Protein AF-A0A4R6R0W8-F1 (afdb_monomer_lite)

Sequence (262 aa):
MYPIRLICECKCYSENYKVRLPHIRNFVGVMKDISENYIVYKSGERNVAKRHNDVGCFFSASSFTIDAQEYAWAHNIFIISFNNNSKLKYIIKDIKTFVNNTQLKNKTKKEIIRQFKESNFSFSEDKNISVAIGIIDGVYPVTLIGNQKWLYDIDNMTDNLSEIILAEKTQRKSNKFDTLFTLNVRGEKINFTLPNIIANKIKNRVDQTNSGEQIFTIDIPYIRNINDNSIRRFVKIIVKLPNYEKEEYKKHIQIVQEENLR

InterPro domains:
  IPR011335 Restriction endonuclease type II-like [SSF52980] (5-85)
  IPR011856 tRNA endonuclease-like domain superfamily [G3DSA:3.40.1350.10] (1-108)

Radius of gyration: 21.79 Å; chains: 1; bounding box: 75×47×52 Å

Foldseek 3Di:
DAAADEDEDEDEDPQPDAAEQVVLVVQLVVQVCVQPVLCDDPPPDPDDRRDHNYAAEYEYCYFHDPNNVVVCVVSRYAYFYNSPPPVCVQVSVLVVVLVVVVVCPPDDPVVSVVCVVVDPRDRDDDPFWDWFWWQKQVHHIKIKIWGNPLVVVQLPDDDDDFLEFEKEFPDWDDDPFKIKTWIQTVNITIIIMDTPVVVVVLQVVQVVDPQQFFRIKIWTWDWHQDPNDTDIGIRIYTYGYDPVVSVVVNVVVVVVVVVVVD

pLDDT: mean 80.07, std 13.76, range [45.97, 98.12]

Structure (mmCIF, N/CA/C/O backbone):
data_AF-A0A4R6R0W8-F1
#
_entry.id   AF-A0A4R6R0W8-F1
#
loop_
_atom_site.group_PDB
_atom_site.id
_atom_site.type_symbol
_atom_site.label_atom_id
_atom_site.label_alt_id
_atom_site.label_comp_id
_atom_site.label_asym_id
_atom_site.label_entity_id
_atom_site.label_seq_id
_atom_site.pdbx_PDB_ins_code
_atom_site.Cartn_x
_atom_site.Cartn_y
_atom_site.Cartn_z
_atom_site.occupancy
_atom_site.B_iso_or_equiv
_atom_site.auth_seq_id
_atom_site.auth_comp_id
_atom_site.auth_asym_id
_atom_site.auth_atom_id
_atom_site.pdbx_PDB_model_num
ATOM 1 N N . MET A 1 1 ? 13.850 -22.615 8.279 1.00 62.06 1 MET A N 1
ATOM 2 C CA . MET A 1 1 ? 13.054 -21.596 7.558 1.00 62.06 1 MET A CA 1
ATOM 3 C C . MET A 1 1 ? 14.019 -20.662 6.835 1.00 62.06 1 MET A C 1
ATOM 5 O O . MET A 1 1 ? 14.981 -20.241 7.467 1.00 62.06 1 MET A O 1
ATOM 9 N N . TYR A 1 2 ? 13.835 -20.403 5.535 1.00 75.62 2 TYR A N 1
ATOM 10 C CA . TYR A 1 2 ? 14.709 -19.484 4.788 1.00 75.62 2 TYR A CA 1
ATOM 11 C C . TYR A 1 2 ? 14.383 -18.019 5.116 1.00 75.62 2 TYR A C 1
ATOM 13 O O . TYR A 1 2 ? 13.219 -17.712 5.389 1.00 75.62 2 TYR A O 1
ATOM 21 N N . PRO A 1 3 ? 15.376 -17.109 5.102 1.00 79.25 3 PRO A N 1
ATOM 22 C CA . PRO A 1 3 ? 15.122 -15.680 5.248 1.00 79.25 3 PRO A CA 1
ATOM 23 C C . PRO A 1 3 ? 14.176 -15.181 4.150 1.00 79.25 3 PRO A C 1
ATOM 25 O O . PRO A 1 3 ? 14.317 -15.542 2.983 1.00 79.25 3 PRO A O 1
ATOM 28 N N . ILE A 1 4 ? 13.217 -14.335 4.522 1.00 83.00 4 ILE A N 1
ATOM 29 C CA . ILE A 1 4 ? 12.329 -13.673 3.563 1.00 83.00 4 ILE A CA 1
ATOM 30 C C . ILE A 1 4 ? 13.105 -12.542 2.888 1.00 83.00 4 ILE A C 1
ATOM 32 O O . ILE A 1 4 ? 13.754 -11.745 3.569 1.00 83.00 4 ILE A O 1
ATOM 36 N N . ARG A 1 5 ? 13.020 -12.456 1.560 1.00 85.31 5 ARG A N 1
ATOM 37 C CA . ARG A 1 5 ? 13.579 -11.352 0.778 1.00 85.31 5 ARG A CA 1
ATOM 38 C C . ARG A 1 5 ? 12.452 -10.664 0.022 1.00 85.31 5 ARG A C 1
ATOM 40 O O . ARG A 1 5 ? 11.803 -11.262 -0.828 1.00 85.31 5 ARG A O 1
ATOM 47 N N . LEU A 1 6 ? 12.221 -9.399 0.354 1.00 88.88 6 LEU A N 1
ATOM 48 C CA . LEU A 1 6 ? 11.249 -8.566 -0.339 1.00 88.88 6 LEU A CA 1
ATOM 49 C C . LEU A 1 6 ? 11.898 -7.961 -1.587 1.00 88.88 6 LEU A C 1
ATOM 51 O O . LEU A 1 6 ? 12.935 -7.303 -1.495 1.00 88.88 6 LEU A O 1
ATOM 55 N N . ILE A 1 7 ? 11.276 -8.173 -2.740 1.00 92.75 7 ILE A N 1
ATOM 56 C CA . ILE A 1 7 ? 11.675 -7.596 -4.021 1.00 92.75 7 ILE A CA 1
ATOM 57 C C . ILE A 1 7 ? 10.585 -6.613 -4.425 1.00 92.75 7 ILE A C 1
ATOM 59 O O . ILE A 1 7 ? 9.405 -6.963 -4.464 1.00 92.75 7 ILE A O 1
ATOM 63 N N . CYS A 1 8 ? 10.986 -5.375 -4.703 1.00 93.69 8 CYS A N 1
ATOM 64 C CA . CYS A 1 8 ? 10.056 -4.284 -4.954 1.00 93.69 8 CYS A CA 1
ATOM 65 C C . CYS A 1 8 ? 10.262 -3.670 -6.334 1.00 93.69 8 CYS A C 1
ATOM 67 O O . CYS A 1 8 ? 11.392 -3.364 -6.718 1.00 93.69 8 CYS A O 1
ATOM 69 N N . GLU A 1 9 ? 9.163 -3.373 -7.021 1.00 95.56 9 GLU A N 1
ATOM 70 C CA . GLU A 1 9 ? 9.151 -2.469 -8.168 1.00 95.56 9 GLU A CA 1
ATOM 71 C C . GLU A 1 9 ? 8.252 -1.265 -7.875 1.00 95.56 9 GLU A C 1
ATOM 73 O O . GLU A 1 9 ? 7.144 -1.410 -7.369 1.00 95.56 9 GLU A O 1
ATOM 78 N N . CYS A 1 10 ? 8.729 -0.057 -8.183 1.00 93.38 10 CYS A N 1
ATOM 79 C CA . CYS A 1 10 ? 8.007 1.185 -7.914 1.00 93.38 10 CYS A CA 1
ATOM 80 C C . CYS A 1 10 ? 7.812 1.974 -9.209 1.00 93.38 10 CYS A C 1
ATOM 82 O O . CYS A 1 10 ? 8.777 2.229 -9.934 1.00 93.38 10 CYS A O 1
ATOM 84 N N . LYS A 1 11 ? 6.579 2.412 -9.488 1.00 93.50 11 LYS A N 1
ATOM 85 C CA . LYS A 1 11 ? 6.256 3.232 -10.666 1.00 93.50 11 LYS A CA 1
ATOM 86 C C . LYS A 1 11 ? 5.561 4.537 -10.295 1.00 93.50 11 LYS A C 1
ATOM 88 O O . LYS A 1 11 ? 4.518 4.539 -9.646 1.00 93.50 11 LYS A O 1
ATOM 93 N N . CYS A 1 12 ? 6.096 5.646 -10.796 1.00 91.38 12 CYS A N 1
ATOM 94 C CA . CYS A 1 12 ? 5.475 6.966 -10.707 1.00 91.38 12 CYS A CA 1
ATOM 95 C C . CYS A 1 12 ? 4.971 7.391 -12.092 1.00 91.38 12 CYS A C 1
ATOM 97 O O . CYS A 1 12 ? 5.644 8.120 -12.816 1.00 91.38 12 CYS A O 1
ATOM 99 N N . TYR A 1 13 ? 3.817 6.859 -12.497 1.00 90.75 13 TYR A N 1
ATOM 100 C CA . TYR A 1 13 ? 3.161 7.257 -13.742 1.00 90.75 13 TYR A CA 1
ATOM 101 C C . TYR A 1 13 ? 2.312 8.523 -13.552 1.00 90.75 13 TYR A C 1
ATOM 103 O O . TYR A 1 13 ? 2.091 8.990 -12.431 1.00 90.75 13 TYR A O 1
ATOM 111 N N . SER A 1 14 ? 1.816 9.086 -14.656 1.00 86.81 14 SER A N 1
ATOM 112 C CA . SER A 1 14 ? 0.814 10.152 -14.598 1.00 86.81 14 SER A CA 1
ATOM 113 C C . SER A 1 14 ? -0.472 9.653 -13.928 1.00 86.81 14 SER A C 1
ATOM 115 O O . SER A 1 14 ? -0.779 8.462 -13.940 1.00 86.81 14 SER A O 1
ATOM 117 N N . GLU A 1 15 ? -1.256 10.564 -13.351 1.00 81.75 15 GLU A N 1
ATOM 118 C CA . GLU A 1 15 ? -2.466 10.199 -12.592 1.00 81.75 15 GLU A CA 1
ATOM 119 C C . GLU A 1 15 ? -3.490 9.433 -13.437 1.00 81.75 15 GLU A C 1
ATOM 121 O O . GLU A 1 15 ? -4.150 8.516 -12.943 1.00 81.75 15 GLU A O 1
ATOM 126 N N . ASN A 1 16 ? -3.563 9.745 -14.730 1.00 86.81 16 ASN A N 1
ATOM 127 C CA . ASN A 1 16 ? -4.471 9.099 -15.673 1.00 86.81 16 ASN A CA 1
ATOM 128 C C . ASN A 1 16 ? -3.948 7.750 -16.184 1.00 86.81 16 ASN A C 1
ATOM 130 O O . ASN A 1 16 ? -4.720 6.963 -16.729 1.00 86.81 16 ASN A O 1
ATOM 134 N N . TYR A 1 17 ? -2.662 7.449 -15.994 1.00 92.75 17 TYR A N 1
ATOM 135 C CA . TYR A 1 17 ? -2.071 6.199 -16.447 1.00 92.75 17 TYR A CA 1
ATOM 136 C C . TYR A 1 17 ? -2.022 5.186 -15.308 1.00 92.75 17 TYR A C 1
ATOM 138 O O . TYR A 1 17 ? -1.285 5.342 -14.334 1.00 92.75 17 TYR A O 1
ATOM 146 N N . LYS A 1 18 ? -2.820 4.128 -15.433 1.00 94.56 18 LYS A N 1
ATOM 147 C CA . LYS A 1 18 ? -2.862 3.035 -14.459 1.00 94.56 18 LYS A CA 1
ATOM 148 C C . LYS A 1 18 ? -1.861 1.949 -14.833 1.00 94.56 18 LYS A C 1
ATOM 150 O O . LYS A 1 18 ? -1.624 1.701 -16.014 1.00 94.56 18 LYS A O 1
ATOM 155 N N . VAL A 1 19 ? -1.294 1.279 -13.833 1.00 96.56 19 VAL A N 1
ATOM 156 C CA . VAL A 1 19 ? -0.428 0.119 -14.064 1.00 96.56 19 VAL A CA 1
ATOM 157 C C . VAL A 1 19 ? -1.265 -0.994 -14.687 1.00 96.56 19 VAL A C 1
ATOM 159 O O . VAL A 1 19 ? -2.226 -1.473 -14.088 1.00 96.56 19 VAL A O 1
ATOM 162 N N . ARG A 1 20 ? -0.902 -1.364 -15.916 1.00 97.25 20 ARG A N 1
ATOM 163 C CA . ARG A 1 20 ? -1.580 -2.390 -16.721 1.00 97.25 20 ARG A CA 1
ATOM 164 C C . ARG A 1 20 ? -0.968 -3.774 -16.524 1.00 97.25 20 ARG A C 1
ATOM 166 O O . ARG A 1 20 ? 0.199 -3.876 -16.145 1.00 97.25 20 ARG A O 1
ATOM 173 N N . LEU A 1 21 ? -1.709 -4.808 -16.915 1.00 97.81 21 LEU A N 1
ATOM 174 C CA . LEU A 1 21 ? -1.301 -6.213 -16.859 1.00 97.81 21 LEU A CA 1
ATOM 175 C C . LEU A 1 21 ? 0.118 -6.516 -17.389 1.00 97.81 21 LEU A C 1
ATOM 177 O O . LEU A 1 21 ? 0.833 -7.249 -16.706 1.00 97.81 21 LEU A O 1
ATOM 181 N N . PRO A 1 22 ? 0.595 -5.951 -18.522 1.00 98.12 22 PRO A N 1
ATOM 182 C CA . PRO A 1 22 ? 1.952 -6.223 -19.005 1.00 98.12 22 PRO A CA 1
ATOM 183 C C . PRO A 1 22 ? 3.059 -5.871 -18.003 1.00 98.12 22 PRO A C 1
ATOM 185 O O . PRO A 1 22 ? 4.064 -6.571 -17.940 1.00 98.12 22 PRO A O 1
ATOM 188 N N . HIS A 1 23 ? 2.869 -4.833 -17.183 1.00 97.69 23 HIS A N 1
ATOM 189 C CA . HIS A 1 23 ? 3.857 -4.439 -16.175 1.00 97.69 23 HIS A CA 1
ATOM 190 C C . HIS A 1 23 ? 3.964 -5.486 -15.065 1.00 97.69 23 HIS A C 1
ATOM 192 O O . HIS A 1 23 ? 5.065 -5.880 -14.696 1.00 97.69 23 HIS A O 1
ATOM 198 N N . ILE A 1 24 ? 2.820 -5.977 -14.574 1.00 97.88 24 ILE A N 1
ATOM 199 C CA . ILE A 1 24 ? 2.789 -7.016 -13.539 1.00 97.88 24 ILE A CA 1
ATOM 200 C C . ILE A 1 24 ? 3.311 -8.342 -14.096 1.00 97.88 24 ILE A C 1
ATOM 202 O O . ILE A 1 24 ? 4.074 -9.022 -13.421 1.00 97.88 24 ILE A O 1
ATOM 206 N N . ARG A 1 25 ? 2.969 -8.693 -15.344 1.00 97.75 25 ARG A N 1
ATOM 207 C CA . ARG A 1 25 ? 3.518 -9.879 -16.024 1.00 97.75 25 ARG A CA 1
ATOM 208 C C . ARG A 1 25 ? 5.038 -9.842 -16.106 1.00 97.75 25 ARG A C 1
ATOM 210 O O . ARG A 1 25 ? 5.673 -10.837 -15.774 1.00 97.75 25 ARG A O 1
ATOM 217 N N . ASN A 1 26 ? 5.600 -8.703 -16.505 1.00 97.81 26 ASN A N 1
ATOM 218 C CA . ASN A 1 26 ? 7.046 -8.527 -16.559 1.00 97.81 26 ASN A CA 1
ATOM 219 C C . ASN A 1 26 ? 7.682 -8.704 -15.172 1.00 97.81 26 ASN A C 1
ATOM 221 O O . ASN A 1 26 ? 8.633 -9.463 -15.021 1.00 97.81 26 ASN A O 1
ATOM 225 N N . PHE A 1 27 ? 7.103 -8.080 -14.142 1.00 97.69 27 PHE A N 1
ATOM 226 C CA . PHE A 1 27 ? 7.593 -8.223 -12.772 1.00 97.69 27 PHE A CA 1
ATOM 227 C C . PHE A 1 27 ? 7.524 -9.671 -12.265 1.00 97.69 27 PHE A C 1
ATOM 229 O O . PHE A 1 27 ? 8.471 -10.151 -11.653 1.00 97.69 27 PHE A O 1
ATOM 236 N N . VAL A 1 28 ? 6.451 -10.408 -12.573 1.00 96.62 28 VAL A N 1
ATOM 237 C CA . VAL A 1 28 ? 6.358 -11.847 -12.269 1.00 96.62 28 VAL A CA 1
ATOM 238 C C . VAL A 1 28 ? 7.451 -12.644 -12.984 1.00 96.62 28 VAL A C 1
ATOM 240 O O . VAL A 1 28 ? 8.009 -13.554 -12.379 1.00 96.62 28 VAL A O 1
ATOM 243 N N . GLY A 1 29 ? 7.781 -12.303 -14.234 1.00 95.12 29 GLY A N 1
ATOM 244 C CA . GLY A 1 29 ? 8.920 -12.887 -14.950 1.00 95.12 29 GLY A CA 1
ATOM 245 C C . GLY A 1 29 ? 10.230 -12.678 -14.191 1.00 95.12 29 GLY A C 1
ATOM 246 O O . GLY A 1 29 ? 10.893 -13.647 -13.847 1.00 95.12 29 GLY A O 1
ATOM 247 N N . VAL A 1 30 ? 10.519 -11.435 -13.794 1.00 93.94 30 VAL A N 1
ATOM 248 C CA . VAL A 1 30 ? 11.702 -11.100 -12.979 1.00 93.94 30 VAL A CA 1
ATOM 249 C C . VAL A 1 30 ? 11.731 -11.884 -11.663 1.00 93.94 30 VAL A C 1
ATOM 251 O O . VAL A 1 30 ? 12.781 -12.383 -11.267 1.00 93.94 30 VAL A O 1
ATOM 254 N N . MET A 1 31 ? 10.592 -12.020 -10.979 1.00 93.38 31 MET A N 1
ATOM 255 C CA . MET A 1 31 ? 10.499 -12.800 -9.739 1.00 93.38 31 MET A CA 1
ATOM 256 C C . MET A 1 31 ? 10.831 -14.280 -9.961 1.00 93.38 31 MET A C 1
ATOM 258 O O . MET A 1 31 ? 11.543 -14.870 -9.147 1.00 93.38 31 MET A O 1
ATOM 262 N N . LYS A 1 32 ? 10.347 -14.870 -11.062 1.00 90.38 32 LYS A N 1
ATOM 263 C CA . LYS A 1 32 ? 10.659 -16.255 -11.438 1.00 90.38 32 LYS A CA 1
ATOM 264 C C . LYS A 1 32 ? 12.133 -16.418 -11.778 1.00 90.38 32 LYS A C 1
ATOM 266 O O . LYS A 1 32 ? 12.790 -17.253 -11.162 1.00 90.38 32 LYS A O 1
ATOM 271 N N . ASP A 1 33 ? 12.665 -15.553 -12.636 1.00 89.06 33 ASP A N 1
ATOM 272 C CA . ASP A 1 33 ? 14.076 -15.558 -13.020 1.00 89.06 33 ASP A CA 1
ATOM 273 C C . ASP A 1 33 ? 14.979 -15.459 -11.790 1.00 89.06 33 ASP A C 1
ATOM 275 O O . ASP A 1 33 ? 15.974 -16.169 -11.683 1.00 89.06 33 ASP A O 1
ATOM 279 N N . ILE A 1 34 ? 14.637 -14.598 -10.828 1.00 86.88 34 ILE A N 1
ATOM 280 C CA . ILE A 1 34 ? 15.365 -14.498 -9.563 1.00 86.88 34 ILE A CA 1
ATOM 281 C C . ILE A 1 34 ? 15.284 -15.823 -8.799 1.00 86.88 34 ILE A C 1
ATOM 283 O O . ILE A 1 34 ? 16.321 -16.362 -8.414 1.00 86.88 34 ILE A O 1
ATOM 287 N N . SER A 1 35 ? 14.087 -16.377 -8.611 1.00 81.69 35 SER A N 1
ATOM 288 C CA . SER A 1 35 ? 13.917 -17.627 -7.863 1.00 81.69 35 SER A CA 1
ATOM 289 C C . SER A 1 35 ? 14.661 -18.820 -8.487 1.00 81.69 35 SER A C 1
ATOM 291 O O . SER A 1 35 ? 15.147 -19.686 -7.760 1.00 81.69 35 SER A O 1
ATOM 293 N N . GLU A 1 36 ? 14.812 -18.832 -9.815 1.00 78.38 36 GLU A N 1
ATOM 294 C CA . GLU A 1 36 ? 15.475 -19.893 -10.579 1.00 78.38 36 GLU A CA 1
ATOM 295 C C . GLU A 1 36 ? 17.004 -19.695 -10.649 1.00 78.38 36 GLU A C 1
ATOM 297 O O . GLU A 1 36 ? 17.769 -20.636 -10.428 1.00 78.38 36 GLU A O 1
ATOM 302 N N . ASN A 1 37 ? 17.485 -18.465 -10.877 1.00 67.75 37 ASN A N 1
ATOM 303 C CA . ASN A 1 37 ? 18.911 -18.186 -11.111 1.00 67.75 37 ASN A CA 1
ATOM 304 C C . ASN A 1 37 ? 19.791 -18.252 -9.850 1.00 67.75 37 ASN A C 1
ATOM 306 O O . ASN A 1 37 ? 21.006 -18.428 -9.960 1.00 67.75 37 ASN A O 1
ATOM 310 N N . TYR A 1 38 ? 19.227 -18.165 -8.640 1.00 59.06 38 TYR A N 1
ATOM 311 C CA . TYR A 1 38 ? 19.999 -18.373 -7.402 1.00 59.06 38 TYR A CA 1
ATOM 312 C C . TYR A 1 38 ? 20.309 -19.858 -7.110 1.00 59.06 38 TYR A C 1
ATOM 314 O O . TYR A 1 38 ? 20.921 -20.153 -6.085 1.00 59.06 38 TYR A O 1
ATOM 322 N N . ILE A 1 39 ? 19.929 -20.794 -7.992 1.00 55.84 39 ILE A N 1
ATOM 323 C CA . ILE A 1 39 ? 20.203 -22.239 -7.854 1.00 55.84 39 ILE A CA 1
ATOM 324 C C . ILE A 1 39 ? 21.490 -22.659 -8.596 1.00 55.84 39 ILE A C 1
ATOM 326 O O . ILE A 1 39 ? 21.963 -23.784 -8.434 1.00 55.84 39 ILE A O 1
ATOM 330 N N . VAL A 1 40 ? 22.122 -21.765 -9.364 1.00 51.28 40 VAL A N 1
ATOM 331 C CA . VAL A 1 40 ? 23.336 -22.107 -10.117 1.00 51.28 40 VAL A CA 1
ATOM 332 C C . VAL A 1 40 ? 24.534 -22.222 -9.169 1.00 51.28 40 VAL A C 1
ATOM 334 O O . VAL A 1 40 ? 25.127 -21.229 -8.747 1.00 51.28 40 VAL A O 1
ATOM 337 N N . TYR A 1 41 ? 24.891 -23.461 -8.827 1.00 52.50 41 TYR A N 1
ATOM 338 C CA . TYR A 1 41 ? 26.127 -23.790 -8.125 1.00 52.50 41 TYR A CA 1
ATOM 339 C C . TYR A 1 41 ? 27.320 -23.248 -8.918 1.00 52.50 41 TYR A C 1
ATOM 341 O O . TYR A 1 41 ? 27.606 -23.716 -10.020 1.00 52.50 41 TYR A O 1
ATOM 349 N N . LYS A 1 42 ? 28.055 -22.285 -8.356 1.00 53.91 42 LYS A N 1
ATOM 350 C CA . LYS A 1 42 ? 29.398 -21.987 -8.857 1.00 53.91 42 LYS A CA 1
ATOM 351 C C . LYS A 1 42 ? 30.290 -23.173 -8.495 1.00 53.91 42 LYS A C 1
ATOM 353 O O . LYS A 1 42 ? 30.498 -23.452 -7.314 1.00 53.91 42 LYS A O 1
ATOM 358 N N . SER A 1 43 ? 30.775 -23.898 -9.502 1.00 50.88 43 SER A N 1
ATOM 359 C CA . SER A 1 43 ? 31.690 -25.025 -9.311 1.00 50.88 43 SER A CA 1
ATOM 360 C C . SER A 1 43 ? 32.899 -24.582 -8.479 1.00 50.88 43 SER A C 1
ATOM 362 O O . SER A 1 43 ? 33.630 -23.687 -8.897 1.00 50.88 43 SER A O 1
ATOM 364 N N . GLY A 1 44 ? 33.100 -25.194 -7.310 1.00 58.09 44 GLY A N 1
ATOM 365 C CA . GLY A 1 44 ? 34.256 -24.944 -6.439 1.00 58.09 44 GLY A CA 1
ATOM 366 C C . GLY A 1 44 ? 33.948 -24.260 -5.104 1.00 58.09 44 GLY A C 1
ATOM 367 O O . GLY A 1 44 ? 34.774 -24.331 -4.198 1.00 58.09 44 GLY A O 1
ATOM 368 N N . GLU A 1 45 ? 32.761 -23.676 -4.914 1.00 54.81 45 GLU A N 1
ATOM 369 C CA . GLU A 1 45 ? 32.356 -23.154 -3.605 1.00 54.81 45 GLU A CA 1
ATOM 370 C C . GLU A 1 45 ? 31.500 -24.184 -2.851 1.00 54.81 45 GLU A C 1
ATOM 372 O O . GLU A 1 45 ? 30.408 -24.542 -3.286 1.00 54.81 45 GLU A O 1
ATOM 377 N N . ARG A 1 46 ? 31.940 -24.612 -1.656 1.00 50.56 46 ARG A N 1
ATOM 378 C CA . ARG A 1 46 ? 31.124 -25.385 -0.685 1.00 50.56 46 ARG A CA 1
ATOM 379 C C . ARG A 1 46 ? 29.957 -24.567 -0.094 1.00 50.56 46 ARG A C 1
ATOM 381 O O . ARG A 1 46 ? 29.407 -24.923 0.945 1.00 50.56 46 ARG A O 1
ATOM 388 N N . ASN A 1 47 ? 29.595 -23.452 -0.720 1.00 51.50 47 ASN A N 1
ATOM 389 C CA . ASN A 1 47 ? 28.571 -22.548 -0.237 1.00 51.50 47 ASN A CA 1
ATOM 390 C C . ASN A 1 47 ? 27.236 -22.951 -0.849 1.00 51.50 47 ASN A C 1
ATOM 392 O O . ASN A 1 47 ? 26.952 -22.690 -2.016 1.00 51.50 47 ASN A O 1
ATOM 396 N N . VAL A 1 48 ? 26.401 -23.588 -0.029 1.00 56.19 48 VAL A N 1
ATOM 397 C CA . VAL A 1 48 ? 24.967 -23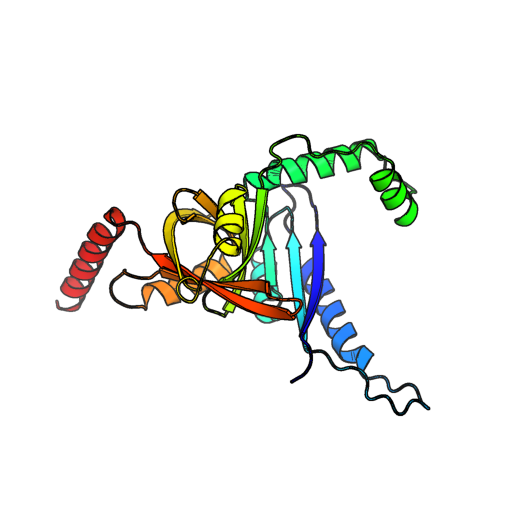.725 -0.288 1.00 56.19 48 VAL A CA 1
ATOM 398 C C . VAL A 1 48 ? 24.444 -22.339 -0.664 1.00 56.19 48 VAL A C 1
ATOM 400 O O . VAL A 1 48 ? 24.543 -21.413 0.144 1.00 56.19 48 VAL A O 1
ATOM 403 N N . ALA A 1 49 ? 23.939 -22.177 -1.891 1.00 59.47 49 ALA A N 1
ATOM 404 C CA . ALA A 1 49 ? 23.396 -20.902 -2.338 1.00 59.47 49 ALA A CA 1
ATOM 405 C C . ALA A 1 49 ? 22.416 -20.380 -1.280 1.00 59.47 49 ALA A C 1
ATOM 407 O O . ALA A 1 49 ? 21.547 -21.120 -0.809 1.00 59.47 49 ALA A O 1
ATOM 408 N N . LYS A 1 50 ? 22.606 -19.132 -0.836 1.00 66.00 50 LYS A N 1
ATOM 409 C CA . LYS A 1 50 ? 21.827 -18.542 0.256 1.00 66.00 50 LYS A CA 1
ATOM 410 C C . LYS A 1 50 ? 20.376 -18.413 -0.209 1.00 66.00 50 LYS A C 1
ATOM 412 O O . LYS A 1 50 ? 20.015 -17.465 -0.903 1.00 66.00 50 LYS A O 1
ATOM 417 N N . ARG A 1 51 ? 19.567 -19.419 0.118 1.00 72.38 51 ARG A N 1
ATOM 418 C CA . ARG A 1 51 ? 18.159 -19.509 -0.270 1.00 72.38 51 ARG A CA 1
ATOM 419 C C . ARG A 1 51 ? 17.352 -18.470 0.493 1.00 72.38 51 ARG A C 1
ATOM 421 O O . ARG A 1 51 ? 17.555 -18.280 1.692 1.00 72.38 51 ARG A O 1
ATOM 428 N N . HIS A 1 52 ? 16.443 -17.823 -0.219 1.00 81.06 52 HIS A N 1
ATOM 429 C CA . HIS A 1 52 ? 15.491 -16.876 0.336 1.00 81.06 52 HIS A CA 1
ATOM 430 C C . HIS A 1 52 ? 14.082 -17.296 -0.072 1.00 81.06 52 HIS A C 1
ATOM 432 O O . HIS A 1 52 ? 13.895 -17.907 -1.121 1.00 81.06 52 HIS A O 1
ATOM 438 N N . ASN A 1 53 ? 13.102 -16.947 0.753 1.00 83.44 53 ASN A N 1
ATOM 439 C CA . ASN A 1 53 ? 11.706 -16.946 0.337 1.00 83.44 53 ASN A CA 1
ATOM 440 C C . ASN A 1 53 ? 11.424 -15.577 -0.288 1.00 83.44 53 ASN A C 1
ATOM 442 O O . ASN A 1 53 ? 11.293 -14.583 0.433 1.00 83.44 53 ASN A O 1
ATOM 446 N N . ASP A 1 54 ? 11.412 -15.525 -1.617 1.00 88.94 54 ASP A N 1
ATOM 447 C CA . ASP A 1 54 ? 11.228 -14.287 -2.371 1.00 88.94 54 ASP A CA 1
ATOM 448 C C . ASP A 1 54 ? 9.760 -13.861 -2.383 1.00 88.94 54 ASP A C 1
ATOM 450 O O . ASP A 1 54 ? 8.867 -14.630 -2.736 1.00 88.94 54 ASP A O 1
ATOM 454 N N . VAL A 1 55 ? 9.515 -12.612 -1.997 1.00 90.56 55 VAL A N 1
ATOM 455 C CA . VAL A 1 55 ? 8.183 -12.006 -1.946 1.00 90.56 55 VAL A CA 1
ATOM 456 C C . VAL A 1 55 ? 8.181 -10.777 -2.841 1.00 90.56 55 VAL A C 1
ATOM 458 O O . VAL A 1 55 ? 9.020 -9.892 -2.679 1.00 90.56 55 VAL A O 1
ATOM 461 N N . GLY A 1 56 ? 7.246 -10.718 -3.787 1.00 94.69 56 GLY A N 1
ATOM 462 C CA . GLY A 1 56 ? 7.138 -9.612 -4.734 1.00 94.69 56 GLY A CA 1
ATOM 463 C C . GLY A 1 56 ? 6.163 -8.541 -4.257 1.00 94.69 56 GLY A C 1
ATOM 464 O O . GLY A 1 56 ? 5.031 -8.848 -3.879 1.00 94.69 56 GLY A O 1
ATOM 465 N N . CYS A 1 57 ? 6.572 -7.276 -4.325 1.00 95.19 57 CYS A N 1
ATOM 466 C CA . CYS A 1 57 ? 5.694 -6.138 -4.091 1.00 95.19 57 CYS A CA 1
ATOM 467 C C . CYS A 1 57 ? 5.831 -5.074 -5.188 1.00 95.19 57 CYS A C 1
ATOM 469 O O . CYS A 1 57 ? 6.930 -4.730 -5.614 1.00 95.19 57 CYS A O 1
ATOM 471 N N . PHE A 1 58 ? 4.708 -4.535 -5.652 1.00 96.44 58 PHE A N 1
ATOM 472 C CA . PHE A 1 58 ? 4.654 -3.536 -6.705 1.00 96.44 58 PHE A CA 1
ATOM 473 C C . PHE A 1 58 ? 3.934 -2.284 -6.204 1.00 96.44 58 PHE A C 1
ATOM 475 O O . PHE A 1 58 ? 2.735 -2.292 -5.916 1.00 96.44 58 PHE A O 1
ATOM 482 N N . PHE A 1 59 ? 4.666 -1.180 -6.139 1.00 94.25 59 PHE A N 1
ATOM 483 C CA . PHE A 1 59 ? 4.169 0.115 -5.705 1.00 94.25 59 PHE A CA 1
ATOM 484 C C . PHE A 1 59 ? 3.839 0.992 -6.904 1.00 94.25 59 PHE A C 1
ATOM 486 O O . PHE A 1 59 ? 4.595 1.064 -7.879 1.00 94.25 59 PHE A O 1
ATOM 493 N N . SER A 1 60 ? 2.740 1.734 -6.815 1.00 94.06 60 SER A N 1
ATOM 494 C CA . SER A 1 60 ? 2.415 2.745 -7.809 1.00 94.06 60 SER A CA 1
ATOM 495 C C . SER A 1 60 ? 1.885 4.034 -7.196 1.00 94.06 60 SER A C 1
ATOM 497 O O . SER A 1 60 ? 1.044 4.022 -6.299 1.00 94.06 60 SER A O 1
ATOM 499 N N . ALA A 1 61 ? 2.358 5.162 -7.729 1.00 92.38 61 ALA A N 1
ATOM 500 C CA . ALA A 1 61 ? 1.773 6.475 -7.464 1.00 92.38 61 ALA A CA 1
ATOM 501 C C . ALA A 1 61 ? 0.341 6.591 -8.022 1.00 92.38 61 ALA A C 1
ATOM 503 O O . ALA A 1 61 ? -0.461 7.366 -7.506 1.00 92.38 61 ALA A O 1
ATOM 504 N N . SER A 1 62 ? 0.017 5.814 -9.062 1.00 91.69 62 SER A N 1
ATOM 505 C CA . SER A 1 62 ? -1.321 5.691 -9.639 1.00 91.69 62 SER A CA 1
ATOM 506 C C . SER A 1 62 ? -1.964 4.348 -9.250 1.00 91.69 62 SER A C 1
ATOM 508 O O . SER A 1 62 ? -1.433 3.594 -8.434 1.00 91.69 62 SER A O 1
ATOM 510 N N . SER A 1 63 ? -3.168 4.065 -9.749 1.00 93.44 63 SER A N 1
ATOM 511 C CA . SER A 1 63 ? -3.888 2.807 -9.475 1.00 93.44 63 SER A CA 1
ATOM 512 C C . SER A 1 63 ? -3.507 1.696 -10.466 1.00 93.44 63 SER A C 1
ATOM 514 O O . SER A 1 63 ? -2.791 1.926 -11.441 1.00 93.44 63 SER A O 1
ATOM 516 N N . PHE A 1 64 ? -4.035 0.494 -10.243 1.00 95.94 64 PHE A N 1
ATOM 517 C CA . PHE A 1 64 ? -3.842 -0.684 -11.094 1.00 95.94 64 PHE A CA 1
ATOM 518 C C . PHE A 1 64 ? -5.133 -1.004 -11.849 1.00 95.94 64 PHE A C 1
ATOM 520 O O . PHE A 1 64 ? -6.223 -0.872 -11.283 1.00 95.94 64 PHE A O 1
ATOM 527 N N . THR A 1 65 ? -5.032 -1.439 -13.104 1.00 96.12 65 THR A N 1
ATOM 528 C CA . THR A 1 65 ? -6.195 -1.954 -13.843 1.00 96.12 65 THR A CA 1
ATOM 529 C C . THR A 1 65 ? -6.691 -3.267 -13.227 1.00 96.12 65 THR A C 1
ATOM 531 O O . THR A 1 65 ? -5.933 -3.956 -12.552 1.00 96.12 65 THR A O 1
ATOM 534 N N . ILE A 1 66 ? -7.970 -3.603 -13.413 1.00 95.44 66 ILE A N 1
ATOM 535 C CA . ILE A 1 66 ? -8.605 -4.753 -12.738 1.00 95.44 66 ILE A CA 1
ATOM 536 C C . ILE A 1 66 ? -7.887 -6.065 -13.092 1.00 95.44 66 ILE A C 1
ATOM 538 O O . ILE A 1 66 ? -7.469 -6.788 -12.197 1.00 95.44 66 ILE A O 1
ATOM 542 N N . ASP A 1 67 ? -7.624 -6.300 -14.376 1.00 96.69 67 ASP A N 1
ATOM 543 C CA . ASP A 1 67 ? -6.846 -7.443 -14.877 1.00 96.69 67 ASP A CA 1
ATOM 544 C C . ASP A 1 67 ? -5.440 -7.538 -14.251 1.00 96.69 67 ASP A C 1
ATOM 546 O O . ASP A 1 67 ? -4.965 -8.624 -13.924 1.00 96.69 67 ASP A O 1
ATOM 550 N N . ALA A 1 68 ? -4.774 -6.401 -14.028 1.00 97.38 68 ALA A N 1
ATOM 551 C CA . ALA A 1 68 ? -3.479 -6.351 -13.354 1.00 97.38 68 ALA A CA 1
ATOM 552 C C . ALA A 1 68 ? -3.582 -6.740 -11.872 1.00 97.38 68 ALA A C 1
ATOM 554 O O . ALA A 1 68 ? -2.695 -7.422 -11.361 1.00 97.38 68 ALA A O 1
ATOM 555 N N . GLN A 1 69 ? -4.654 -6.325 -11.190 1.00 96.56 69 GLN A N 1
ATOM 556 C CA . GLN A 1 69 ? -4.920 -6.691 -9.797 1.00 96.56 69 GLN A CA 1
ATOM 557 C C . GLN A 1 69 ? -5.217 -8.191 -9.648 1.00 96.56 69 GLN A C 1
ATOM 559 O O . GLN A 1 69 ? -4.679 -8.825 -8.741 1.00 96.56 69 GLN A O 1
ATOM 564 N N . GLU A 1 70 ? -6.031 -8.769 -10.538 1.00 95.75 70 GLU A N 1
ATOM 565 C CA . GLU A 1 70 ? -6.346 -10.208 -10.533 1.00 95.75 70 GLU A CA 1
ATOM 566 C C . GLU A 1 70 ? -5.093 -11.043 -10.767 1.00 95.75 70 GLU A C 1
ATOM 568 O O . GLU A 1 70 ? -4.825 -11.994 -10.031 1.00 95.75 70 GLU A O 1
ATOM 573 N N . TYR A 1 71 ? -4.292 -10.646 -11.755 1.00 97.00 71 TYR A N 1
ATOM 574 C CA . TYR A 1 71 ? -3.053 -11.332 -12.084 1.00 97.00 71 TYR A CA 1
ATOM 575 C C . TYR A 1 71 ? -2.023 -11.227 -10.953 1.00 97.00 71 TYR A C 1
ATOM 577 O O . TYR A 1 71 ? -1.400 -12.225 -10.598 1.00 97.00 71 TYR A O 1
ATOM 585 N N . ALA A 1 72 ? -1.865 -10.044 -10.346 1.00 96.31 72 ALA A N 1
ATOM 586 C CA . ALA A 1 72 ? -0.984 -9.865 -9.193 1.00 96.31 72 ALA A CA 1
ATOM 587 C C . ALA A 1 72 ? -1.383 -10.796 -8.040 1.00 96.31 72 ALA A C 1
ATOM 589 O O . ALA A 1 72 ? -0.538 -11.511 -7.505 1.00 96.31 72 ALA A O 1
ATOM 590 N N . TRP A 1 73 ? -2.680 -10.851 -7.724 1.00 93.56 73 TRP A N 1
ATOM 591 C CA . TRP A 1 73 ? -3.205 -11.750 -6.700 1.00 93.56 73 TRP A CA 1
ATOM 592 C C . TRP A 1 73 ? -2.926 -13.225 -7.017 1.00 93.56 73 TRP A C 1
ATOM 594 O O . TRP A 1 73 ? -2.434 -13.949 -6.157 1.00 93.56 73 TRP A O 1
ATOM 604 N N . ALA A 1 74 ? -3.195 -13.668 -8.248 1.00 94.19 74 ALA A N 1
ATOM 605 C CA . ALA A 1 74 ? -2.980 -15.056 -8.666 1.00 94.19 74 ALA A CA 1
ATOM 606 C C . ALA A 1 74 ? -1.508 -15.500 -8.567 1.00 94.19 74 ALA A C 1
ATOM 608 O O . ALA A 1 74 ? -1.229 -16.682 -8.381 1.00 94.19 74 ALA A O 1
ATOM 609 N N . HIS A 1 75 ? -0.573 -14.555 -8.666 1.00 94.69 75 HIS A N 1
ATOM 610 C CA . HIS A 1 75 ? 0.866 -14.804 -8.609 1.00 94.69 75 HIS A CA 1
ATOM 611 C C . HIS A 1 75 ? 1.519 -14.386 -7.282 1.00 94.69 75 HIS A C 1
ATOM 613 O O . HIS A 1 75 ? 2.743 -14.291 -7.223 1.00 94.69 75 HIS A O 1
ATOM 619 N N . ASN A 1 76 ? 0.735 -14.151 -6.220 1.00 92.00 76 ASN A N 1
ATOM 620 C CA . ASN A 1 76 ? 1.229 -13.717 -4.905 1.00 92.00 76 ASN A CA 1
ATOM 621 C C . ASN A 1 76 ? 2.120 -12.458 -4.963 1.00 92.00 76 ASN A C 1
ATOM 623 O O . ASN A 1 76 ? 3.089 -12.324 -4.217 1.00 92.00 76 ASN A O 1
ATOM 627 N N . ILE A 1 77 ? 1.786 -11.522 -5.856 1.00 95.38 77 ILE A N 1
ATOM 628 C CA . ILE A 1 77 ? 2.408 -10.200 -5.925 1.00 95.38 77 ILE A CA 1
ATOM 629 C C . ILE A 1 77 ? 1.541 -9.210 -5.155 1.00 95.38 77 ILE A C 1
ATOM 631 O O . ILE A 1 77 ? 0.388 -8.957 -5.508 1.00 95.38 77 ILE A O 1
ATOM 635 N N . PHE A 1 78 ? 2.115 -8.598 -4.125 1.00 95.00 78 PHE A N 1
ATOM 636 C CA . PHE A 1 78 ? 1.437 -7.553 -3.371 1.00 95.00 78 PHE A CA 1
ATOM 637 C C . PHE A 1 78 ? 1.472 -6.240 -4.140 1.00 95.00 78 PHE A C 1
ATOM 639 O O . PHE A 1 78 ? 2.540 -5.739 -4.465 1.00 95.00 78 PHE A O 1
ATOM 646 N N . ILE A 1 79 ? 0.317 -5.645 -4.405 1.00 95.50 79 ILE A N 1
ATOM 647 C CA . ILE A 1 79 ? 0.217 -4.350 -5.083 1.00 95.50 79 ILE A CA 1
ATOM 648 C C . ILE A 1 79 ? -0.248 -3.267 -4.107 1.00 95.50 79 ILE A C 1
ATOM 650 O O . ILE A 1 79 ? -1.213 -3.453 -3.360 1.00 95.50 79 ILE A O 1
ATOM 654 N N . ILE A 1 80 ? 0.439 -2.126 -4.122 1.00 92.88 80 ILE A N 1
ATOM 655 C CA . ILE A 1 80 ? 0.172 -0.986 -3.239 1.00 92.88 80 ILE A CA 1
ATOM 656 C C . ILE A 1 80 ? 0.029 0.268 -4.100 1.00 92.88 80 ILE A C 1
ATOM 658 O O . ILE A 1 80 ? 0.937 0.635 -4.847 1.00 92.88 80 ILE A O 1
ATOM 662 N N . SER A 1 81 ? -1.132 0.923 -4.015 1.00 91.62 81 SER A N 1
ATOM 663 C CA . SER A 1 81 ? -1.423 2.155 -4.754 1.00 91.62 81 SER A CA 1
ATOM 664 C C . SER A 1 81 ? -1.518 3.354 -3.825 1.00 91.62 81 SER A C 1
ATOM 666 O O . SER A 1 81 ? -2.210 3.316 -2.811 1.00 91.62 81 SER A O 1
ATOM 668 N N . PHE A 1 82 ? -0.904 4.459 -4.229 1.00 89.44 82 PHE A N 1
ATOM 669 C CA . PHE A 1 82 ? -0.946 5.726 -3.507 1.00 89.44 82 PHE A CA 1
ATOM 670 C C . PHE A 1 82 ? -1.916 6.750 -4.113 1.00 89.44 82 PHE A C 1
ATOM 672 O O . PHE A 1 82 ? -2.036 7.857 -3.594 1.00 89.44 82 PHE A O 1
ATOM 679 N N . ASN A 1 83 ? -2.660 6.377 -5.160 1.00 87.38 83 ASN A N 1
ATOM 680 C CA . ASN A 1 83 ? -3.496 7.284 -5.955 1.00 87.38 83 ASN A CA 1
ATOM 681 C C . ASN A 1 83 ? -4.522 8.068 -5.118 1.00 87.38 83 ASN A C 1
ATOM 683 O O . ASN A 1 83 ? -4.712 9.271 -5.306 1.00 87.38 83 ASN A O 1
ATOM 687 N N . ASN A 1 84 ? -5.183 7.385 -4.181 1.00 84.94 84 ASN A N 1
ATOM 688 C CA . ASN A 1 84 ? -6.215 7.984 -3.329 1.00 84.94 84 ASN A CA 1
ATOM 689 C C . ASN A 1 84 ? -5.685 8.503 -1.988 1.00 84.94 84 ASN A C 1
ATOM 691 O O . ASN A 1 84 ? -6.476 8.971 -1.170 1.00 84.94 84 ASN A O 1
ATOM 695 N N . ASN A 1 85 ? -4.376 8.439 -1.737 1.00 83.25 85 ASN A N 1
ATOM 696 C CA . ASN A 1 85 ? -3.815 8.939 -0.492 1.00 83.25 85 ASN A CA 1
ATOM 697 C C . ASN A 1 85 ? -3.528 10.443 -0.609 1.00 83.25 85 ASN A C 1
ATOM 699 O O . ASN A 1 85 ? -2.598 10.856 -1.298 1.00 83.25 85 ASN A O 1
ATOM 703 N N . SER A 1 86 ? -4.326 11.273 0.069 1.00 80.88 86 SER A N 1
ATOM 704 C CA . SER A 1 86 ? -4.196 12.735 0.004 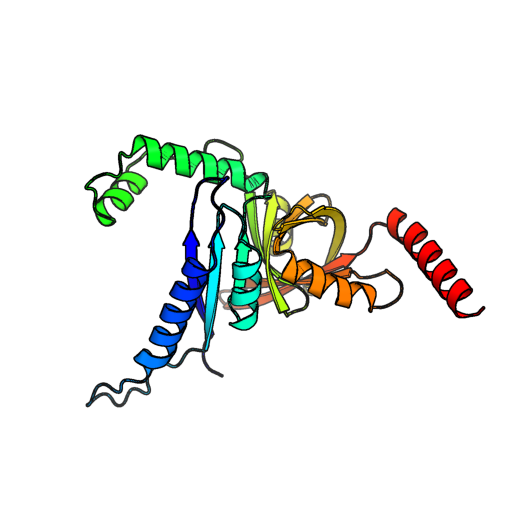1.00 80.88 86 SER A CA 1
ATOM 705 C C . SER A 1 86 ? -2.837 13.246 0.482 1.00 80.88 86 SER A C 1
ATOM 707 O O . SER A 1 86 ? -2.327 14.201 -0.094 1.00 80.88 86 SER A O 1
ATOM 709 N N . LYS A 1 87 ? -2.224 12.592 1.476 1.00 79.06 87 LYS A N 1
ATOM 710 C CA . LYS A 1 87 ? -0.920 12.992 2.024 1.00 79.06 87 LYS A CA 1
ATOM 711 C C . LYS A 1 87 ? 0.212 12.756 1.027 1.00 79.06 87 LYS A C 1
ATOM 713 O O . LYS A 1 87 ? 1.089 13.600 0.888 1.00 79.06 87 LYS A O 1
ATOM 718 N N . LEU A 1 88 ? 0.160 11.665 0.262 1.00 82.94 88 LEU A N 1
ATOM 719 C CA . LEU A 1 88 ? 1.178 11.391 -0.757 1.00 82.94 88 LEU A CA 1
ATOM 720 C C . LEU A 1 88 ? 1.045 12.237 -2.025 1.00 82.94 88 LEU A C 1
ATOM 722 O O . LEU A 1 88 ? 2.002 12.302 -2.795 1.00 82.94 88 LEU A O 1
ATOM 726 N N . LYS A 1 89 ? -0.084 12.925 -2.246 1.00 83.44 89 LYS A N 1
ATOM 727 C CA . LYS A 1 89 ? -0.247 13.798 -3.420 1.00 83.44 89 LYS A CA 1
ATOM 728 C C . LYS A 1 89 ? 0.816 14.894 -3.484 1.00 83.44 89 LYS A C 1
ATOM 730 O O . LYS A 1 89 ? 1.318 15.161 -4.572 1.00 83.44 89 LYS A O 1
ATOM 735 N N . TYR A 1 90 ? 1.184 15.481 -2.346 1.00 82.38 90 TYR A N 1
ATOM 736 C CA . TYR A 1 90 ? 2.213 16.523 -2.270 1.00 82.38 90 TYR A CA 1
ATOM 737 C C . TYR A 1 90 ? 3.596 15.969 -2.619 1.00 82.38 90 TYR A C 1
ATOM 739 O O . TYR A 1 90 ? 4.247 16.476 -3.525 1.00 82.38 90 TYR A O 1
ATOM 747 N N . ILE A 1 91 ? 3.973 14.831 -2.027 1.00 84.75 91 ILE A N 1
ATOM 748 C CA . ILE A 1 91 ? 5.232 14.137 -2.344 1.00 84.75 91 ILE A CA 1
ATOM 749 C C . ILE A 1 91 ? 5.309 13.790 -3.838 1.00 84.75 91 ILE A C 1
ATOM 751 O O . ILE A 1 91 ? 6.328 14.020 -4.487 1.00 84.75 91 ILE A O 1
ATOM 755 N N . ILE A 1 92 ? 4.224 13.264 -4.414 1.00 86.69 92 ILE A N 1
ATOM 756 C CA . ILE A 1 92 ? 4.161 12.932 -5.844 1.00 86.69 92 ILE A CA 1
ATOM 757 C C . ILE A 1 92 ? 4.274 14.197 -6.708 1.00 86.69 92 ILE A C 1
ATOM 759 O O . ILE A 1 92 ? 4.948 14.170 -7.740 1.00 86.69 92 ILE A O 1
ATOM 763 N N . LYS A 1 93 ? 3.631 15.299 -6.308 1.00 86.62 93 LYS A N 1
ATOM 764 C CA . LYS A 1 93 ? 3.727 16.593 -6.994 1.00 86.62 93 LYS A CA 1
ATOM 765 C C . LYS A 1 93 ? 5.168 17.097 -7.002 1.00 86.62 93 LYS A C 1
ATOM 767 O O . LYS A 1 93 ? 5.659 17.465 -8.065 1.00 86.62 93 LYS A O 1
ATOM 772 N N . ASP A 1 94 ? 5.862 17.036 -5.873 1.00 86.62 94 ASP A N 1
ATOM 773 C CA . ASP A 1 94 ? 7.251 17.484 -5.766 1.00 86.62 94 ASP A CA 1
ATOM 774 C C . ASP A 1 94 ? 8.186 16.629 -6.621 1.00 86.62 94 ASP A C 1
ATOM 776 O O . ASP A 1 94 ? 8.999 17.167 -7.371 1.00 86.62 94 ASP A O 1
ATOM 780 N N . ILE A 1 95 ? 8.009 15.302 -6.608 1.00 86.25 95 ILE A N 1
ATOM 781 C CA . ILE A 1 95 ? 8.753 14.393 -7.494 1.00 86.25 95 ILE A CA 1
ATOM 782 C C . ILE A 1 95 ? 8.557 14.789 -8.964 1.00 86.25 95 ILE A C 1
ATOM 784 O O . ILE A 1 95 ? 9.527 14.851 -9.722 1.00 86.25 95 ILE A O 1
ATOM 788 N N . LYS A 1 96 ? 7.318 15.081 -9.382 1.00 86.56 96 LYS A N 1
ATOM 789 C CA . LYS A 1 96 ? 7.024 15.521 -10.756 1.00 86.56 96 LYS A CA 1
ATOM 790 C C . LYS A 1 96 ? 7.693 16.863 -11.071 1.00 86.56 96 LYS A C 1
ATOM 792 O O . LYS A 1 96 ? 8.270 17.001 -12.146 1.00 86.56 96 LYS A O 1
ATOM 797 N N . THR A 1 97 ? 7.666 17.818 -10.142 1.00 87.06 97 THR A N 1
ATOM 798 C CA . THR A 1 97 ? 8.345 19.116 -10.284 1.00 87.06 97 THR A CA 1
ATOM 799 C C . THR A 1 97 ? 9.851 18.933 -10.470 1.00 87.06 97 THR A C 1
ATOM 801 O O . THR A 1 97 ? 10.422 19.478 -11.414 1.00 87.06 97 THR A O 1
ATOM 804 N N . PHE A 1 98 ? 10.491 18.104 -9.640 1.00 85.62 98 PHE A N 1
ATOM 805 C CA . PHE A 1 98 ? 11.912 17.778 -9.771 1.00 85.62 98 PHE A CA 1
ATOM 806 C C . PHE A 1 98 ? 12.229 17.172 -11.137 1.00 85.62 98 PHE A C 1
ATOM 808 O O . PHE A 1 98 ? 13.128 17.641 -11.833 1.00 85.62 98 PHE A O 1
ATOM 815 N N . VAL A 1 99 ? 11.474 16.152 -11.548 1.00 84.62 99 VAL A N 1
ATOM 816 C CA . VAL A 1 99 ? 11.669 15.467 -12.831 1.00 84.62 99 VAL A CA 1
ATOM 817 C C . VAL A 1 99 ? 11.538 16.433 -14.011 1.00 84.62 99 VAL A C 1
ATOM 819 O O . VAL A 1 99 ? 12.385 16.407 -14.905 1.00 84.62 99 VAL A O 1
ATOM 822 N N . ASN A 1 100 ? 10.528 17.307 -13.993 1.00 84.44 100 ASN A N 1
ATOM 823 C CA . ASN A 1 100 ? 10.317 18.303 -15.045 1.00 84.44 100 ASN A CA 1
ATOM 824 C C . ASN A 1 100 ? 11.490 19.288 -15.136 1.00 84.44 100 ASN A C 1
ATOM 826 O O . ASN A 1 100 ? 11.971 19.570 -16.233 1.00 84.44 100 ASN A O 1
ATOM 830 N N . ASN A 1 101 ? 12.006 19.740 -13.992 1.00 83.69 101 ASN A N 1
ATOM 831 C CA . ASN A 1 101 ? 13.142 20.661 -13.935 1.00 83.69 101 ASN A CA 1
ATOM 832 C C . ASN A 1 101 ? 14.468 19.987 -14.322 1.00 83.69 101 ASN A C 1
ATOM 834 O O . ASN A 1 101 ? 15.380 20.638 -14.823 1.00 83.69 101 ASN A O 1
ATOM 838 N N . THR A 1 102 ? 14.583 18.672 -14.120 1.00 78.62 102 THR A N 1
ATOM 839 C CA . THR A 1 102 ? 15.841 17.935 -14.296 1.00 78.62 102 THR A CA 1
ATOM 840 C C . THR A 1 102 ? 16.156 17.617 -15.763 1.00 78.62 102 THR A C 1
ATOM 842 O O . THR A 1 102 ? 17.263 17.164 -16.034 1.00 78.62 102 THR A O 1
ATOM 845 N N . GLN A 1 103 ? 15.260 17.874 -16.730 1.00 73.31 103 GLN A N 1
ATOM 846 C CA . GLN A 1 103 ? 15.447 17.551 -18.161 1.00 73.31 103 GLN A CA 1
ATOM 847 C C . GLN A 1 103 ? 16.123 16.177 -18.368 1.00 73.31 103 GLN A C 1
ATOM 849 O O . GLN A 1 103 ? 17.300 16.077 -18.711 1.00 73.31 103 GLN A O 1
ATOM 854 N N . LEU A 1 104 ? 15.380 15.095 -18.123 1.00 75.25 104 LEU A N 1
ATOM 855 C CA . LEU A 1 104 ? 15.921 13.726 -18.054 1.00 75.25 104 LEU A CA 1
ATOM 856 C C . LEU A 1 104 ? 16.501 13.168 -19.370 1.00 75.25 104 LEU A C 1
ATOM 858 O O . LEU A 1 104 ? 17.087 12.085 -19.363 1.00 75.25 104 LEU A O 1
ATOM 862 N N . LYS A 1 105 ? 16.321 13.855 -20.504 1.00 76.38 105 LYS A N 1
ATOM 863 C CA . LYS A 1 105 ? 16.809 13.373 -21.802 1.00 76.38 105 LYS A CA 1
ATOM 864 C C . LYS A 1 105 ? 18.336 13.253 -21.773 1.00 76.38 105 LYS A C 1
ATOM 866 O O . LYS A 1 105 ? 19.025 14.185 -21.377 1.00 76.38 105 LYS A O 1
ATOM 871 N N . ASN A 1 106 ? 18.841 12.101 -22.214 1.00 79.44 106 ASN A N 1
ATOM 872 C CA . ASN A 1 106 ? 20.267 11.776 -22.342 1.00 79.44 106 ASN A CA 1
ATOM 873 C C . ASN A 1 106 ? 21.075 11.725 -21.028 1.00 79.44 106 ASN A C 1
ATOM 875 O O . ASN A 1 106 ? 22.299 11.681 -21.086 1.00 79.44 106 ASN A O 1
ATOM 879 N N . LYS A 1 107 ? 20.425 11.687 -19.855 1.00 84.00 107 LYS A N 1
ATOM 880 C CA . LYS A 1 107 ? 21.113 11.521 -18.564 1.00 84.00 107 LYS A CA 1
ATOM 881 C C . LYS A 1 107 ? 21.117 10.067 -18.110 1.00 84.00 107 LYS A C 1
ATOM 883 O O . LYS A 1 107 ? 20.098 9.378 -18.134 1.00 84.00 107 LYS A O 1
ATOM 888 N N . THR A 1 108 ? 22.260 9.610 -17.620 1.00 88.25 108 THR A N 1
ATOM 889 C CA . THR A 1 108 ? 22.401 8.318 -16.949 1.00 88.25 108 THR A CA 1
ATOM 890 C C . THR A 1 108 ? 21.753 8.345 -15.561 1.00 88.25 108 THR A C 1
ATOM 892 O O . THR A 1 108 ? 21.637 9.385 -14.906 1.00 88.25 108 THR A O 1
ATOM 895 N N . LYS A 1 109 ? 21.394 7.165 -15.039 1.00 86.75 109 LYS A N 1
ATOM 896 C CA . LYS A 1 109 ? 20.866 7.012 -13.670 1.00 86.75 109 LYS A CA 1
ATOM 897 C C . LYS A 1 109 ? 21.787 7.640 -12.613 1.00 86.75 109 LYS A C 1
ATOM 899 O O . LYS A 1 109 ? 21.302 8.235 -11.653 1.00 86.75 109 LYS A O 1
ATOM 904 N N . LYS A 1 110 ? 23.108 7.510 -12.781 1.00 89.25 110 LYS A N 1
ATOM 905 C CA . LYS A 1 110 ? 24.104 8.036 -11.836 1.00 89.25 110 LYS A CA 1
ATOM 906 C C . LYS A 1 110 ? 24.075 9.564 -11.789 1.00 89.25 110 LYS A C 1
ATOM 908 O O . LYS A 1 110 ? 24.123 10.133 -10.703 1.00 89.25 110 LYS A O 1
ATOM 913 N N . GLU A 1 111 ? 23.944 10.214 -12.942 1.00 88.25 111 GLU A N 1
ATOM 914 C CA . GLU A 1 111 ? 23.853 11.674 -13.037 1.00 88.25 111 GLU A CA 1
ATOM 915 C C . GLU A 1 111 ? 22.561 12.206 -12.429 1.00 88.25 111 GLU A C 1
ATOM 917 O O . GLU A 1 111 ? 22.606 13.186 -11.692 1.00 88.25 111 GLU A O 1
ATOM 922 N N . ILE A 1 112 ? 21.431 11.533 -12.666 1.00 86.56 112 ILE A N 1
ATOM 923 C CA . ILE A 1 112 ? 20.141 11.909 -12.072 1.00 86.56 112 ILE A CA 1
ATOM 924 C C . ILE A 1 112 ? 20.209 11.818 -10.542 1.00 86.56 112 ILE A C 1
ATOM 926 O O . ILE A 1 112 ? 19.797 12.745 -9.852 1.00 86.56 112 ILE A O 1
ATOM 930 N N . ILE A 1 113 ? 20.772 10.731 -9.998 1.00 87.12 113 ILE A N 1
ATOM 931 C CA . ILE A 1 113 ? 20.939 10.568 -8.543 1.00 87.12 113 ILE A CA 1
ATOM 932 C C . ILE A 1 113 ? 21.871 11.639 -7.977 1.00 87.12 113 ILE A C 1
ATOM 934 O O . ILE A 1 113 ? 21.601 12.176 -6.905 1.00 87.12 113 ILE A O 1
ATOM 938 N N . ARG A 1 114 ? 22.968 11.950 -8.677 1.00 86.50 114 ARG A N 1
ATOM 939 C CA . ARG A 1 114 ? 23.895 13.005 -8.265 1.00 86.50 114 ARG A CA 1
ATOM 940 C C . ARG A 1 114 ? 23.192 14.362 -8.220 1.00 86.50 114 ARG A C 1
ATOM 942 O O . ARG A 1 114 ? 23.237 15.013 -7.189 1.00 86.50 114 ARG A O 1
ATOM 949 N N . GLN A 1 115 ? 22.466 14.726 -9.275 1.00 84.75 115 GLN A N 1
ATOM 950 C CA . GLN A 1 115 ? 21.696 15.972 -9.327 1.00 84.75 115 GLN A CA 1
ATOM 951 C C . GLN A 1 115 ? 20.609 16.028 -8.262 1.00 84.75 115 GLN A C 1
ATOM 953 O O . GLN A 1 115 ? 20.420 17.075 -7.667 1.00 84.75 115 GLN A O 1
ATOM 958 N N . PHE A 1 116 ? 19.928 14.918 -7.974 1.00 85.38 116 PHE A N 1
ATOM 959 C CA . PHE A 1 116 ? 18.971 14.864 -6.870 1.00 85.38 116 PHE A CA 1
ATOM 960 C C . PHE A 1 116 ? 19.646 15.153 -5.523 1.00 85.38 116 PHE A C 1
ATOM 962 O O . PHE A 1 116 ? 19.161 15.983 -4.763 1.00 85.38 116 PHE A O 1
ATOM 969 N N . LYS A 1 117 ? 20.795 14.520 -5.250 1.00 85.44 117 LYS A N 1
ATOM 970 C CA . LYS A 1 117 ? 21.565 14.734 -4.012 1.00 85.44 117 LYS A CA 1
ATOM 971 C C . LYS A 1 117 ? 22.140 16.146 -3.891 1.00 85.44 117 LYS A C 1
ATOM 973 O O . LYS A 1 117 ? 22.252 16.650 -2.783 1.00 85.44 117 LYS A O 1
ATOM 978 N N . GLU A 1 118 ? 22.547 16.737 -5.010 1.00 84.69 118 GLU A N 1
ATOM 979 C CA . GLU A 1 118 ? 23.118 18.088 -5.076 1.00 84.69 118 GLU A CA 1
ATOM 980 C C . GLU A 1 118 ? 22.043 19.178 -5.170 1.00 84.69 118 GLU A C 1
ATOM 982 O O . GLU A 1 118 ? 22.319 20.345 -4.906 1.00 84.69 118 GLU A O 1
ATOM 987 N N . SER A 1 119 ? 20.819 18.828 -5.566 1.00 78.69 119 SER A N 1
ATOM 988 C CA . SER A 1 119 ? 19.720 19.780 -5.625 1.00 78.69 119 SER A CA 1
ATOM 989 C C . SER A 1 119 ? 19.283 20.176 -4.219 1.00 78.69 119 SER A C 1
ATOM 991 O O . SER A 1 119 ? 19.153 19.330 -3.339 1.00 78.69 119 SER A O 1
ATOM 993 N N . ASN A 1 120 ? 18.905 21.443 -4.043 1.00 73.56 120 ASN A N 1
ATOM 994 C CA . ASN A 1 120 ? 18.155 21.908 -2.868 1.00 73.56 120 ASN A CA 1
ATOM 995 C C . ASN A 1 120 ? 16.696 21.405 -2.884 1.00 73.56 120 ASN A C 1
ATOM 997 O O . ASN A 1 120 ? 15.794 22.077 -2.381 1.00 73.56 120 ASN A O 1
ATOM 1001 N N . PHE A 1 121 ? 16.437 20.261 -3.528 1.00 74.00 121 PHE A N 1
ATOM 1002 C CA . PHE A 1 121 ? 15.115 19.675 -3.598 1.00 74.00 121 PHE A CA 1
ATOM 1003 C C . PHE A 1 121 ? 14.672 19.313 -2.186 1.00 74.00 121 PHE A C 1
ATOM 1005 O O . PHE A 1 121 ? 15.197 18.406 -1.542 1.00 74.00 121 PHE A O 1
ATOM 1012 N N . SER A 1 122 ? 13.686 20.058 -1.717 1.00 71.00 122 SER A N 1
ATOM 1013 C CA . SER A 1 122 ? 12.962 19.778 -0.496 1.00 71.00 122 SER A CA 1
ATOM 1014 C C . SER A 1 122 ? 11.493 19.615 -0.852 1.00 71.00 122 SER A C 1
ATOM 1016 O O . SER A 1 122 ? 10.993 20.230 -1.795 1.00 71.00 122 SER A O 1
ATOM 1018 N N . PHE A 1 123 ? 10.816 18.738 -0.123 1.00 73.19 123 PHE A N 1
ATOM 1019 C CA . PHE A 1 123 ? 9.378 18.560 -0.269 1.00 73.19 123 PHE A CA 1
ATOM 1020 C C . PHE A 1 123 ? 8.656 19.820 0.231 1.00 73.19 123 PHE A C 1
ATOM 1022 O O . PHE A 1 123 ? 9.017 20.356 1.282 1.00 73.19 123 PHE A O 1
ATOM 1029 N N . SER A 1 124 ? 7.685 20.316 -0.543 1.00 62.38 124 SER A N 1
ATOM 1030 C CA . SER A 1 124 ? 7.165 21.683 -0.436 1.00 62.38 124 SER A CA 1
ATOM 1031 C C . SER A 1 124 ? 6.261 21.917 0.778 1.00 62.38 124 SER A C 1
ATOM 1033 O O . SER A 1 124 ? 6.216 23.038 1.272 1.00 62.38 124 SER A O 1
ATOM 1035 N N . GLU A 1 125 ? 5.541 20.894 1.266 1.00 60.12 125 GLU A N 1
ATOM 1036 C CA . GLU A 1 125 ? 4.610 21.012 2.403 1.00 60.12 125 GLU A CA 1
ATOM 1037 C C . GLU A 1 125 ? 4.480 19.736 3.265 1.00 60.12 125 GLU A C 1
ATOM 1039 O O . GLU A 1 125 ? 4.625 18.612 2.789 1.00 60.12 125 GLU A O 1
ATOM 1044 N N . ASP A 1 126 ? 4.158 19.988 4.542 1.00 58.91 126 ASP A N 1
ATOM 1045 C CA . ASP A 1 126 ? 3.778 19.103 5.657 1.00 58.91 126 ASP A CA 1
ATOM 1046 C C . ASP A 1 126 ? 4.755 17.963 6.014 1.00 58.91 126 ASP A C 1
ATOM 1048 O O . ASP A 1 126 ? 4.556 16.780 5.731 1.00 58.91 126 ASP A O 1
ATOM 1052 N N . LYS A 1 127 ? 5.810 18.354 6.746 1.00 57.12 127 LYS A N 1
ATOM 1053 C CA . LYS A 1 127 ? 6.864 17.510 7.346 1.00 57.12 127 LYS A CA 1
ATOM 1054 C C . LYS A 1 127 ? 6.352 16.425 8.301 1.00 57.12 127 LYS A C 1
ATOM 1056 O O . LYS A 1 127 ? 7.153 15.643 8.804 1.00 57.12 127 LYS A O 1
ATOM 1061 N N . ASN A 1 128 ? 5.048 16.350 8.539 1.00 71.12 128 ASN A N 1
ATOM 1062 C CA . ASN A 1 128 ? 4.476 15.523 9.584 1.00 71.12 128 ASN A CA 1
ATOM 1063 C C . ASN A 1 128 ? 3.855 14.228 9.064 1.00 71.12 128 ASN A C 1
ATOM 1065 O O . ASN A 1 128 ? 2.993 13.683 9.736 1.00 71.12 128 ASN A O 1
ATOM 1069 N N . ILE A 1 129 ? 4.254 13.705 7.903 1.00 80.06 129 ILE A N 1
ATOM 1070 C CA . ILE A 1 129 ? 3.771 12.391 7.459 1.00 80.06 129 ILE A CA 1
ATOM 1071 C C . ILE A 1 129 ? 4.508 11.297 8.230 1.00 80.06 129 ILE A C 1
ATOM 1073 O O . ILE A 1 129 ? 5.736 11.263 8.270 1.00 80.06 129 ILE A O 1
ATOM 1077 N N . SER A 1 130 ? 3.751 10.368 8.799 1.00 82.62 130 SER A N 1
ATOM 1078 C CA . SER A 1 130 ? 4.276 9.143 9.388 1.00 82.62 130 SER A CA 1
ATOM 1079 C C . SER A 1 130 ? 3.718 7.939 8.643 1.00 82.62 130 SER A C 1
ATOM 1081 O O . SER A 1 130 ? 2.535 7.891 8.283 1.00 82.62 130 SER A O 1
ATOM 1083 N N . VAL A 1 131 ? 4.603 6.987 8.357 1.00 86.25 131 VAL A N 1
ATOM 1084 C CA . VAL A 1 131 ? 4.307 5.828 7.519 1.00 86.25 131 VAL A CA 1
ATOM 1085 C C . VAL A 1 131 ? 4.697 4.562 8.261 1.00 86.25 131 VAL A C 1
ATOM 1087 O O . VAL A 1 131 ? 5.823 4.452 8.735 1.00 86.25 131 VAL A O 1
ATOM 1090 N N . ALA A 1 132 ? 3.788 3.593 8.301 1.00 88.12 132 ALA A N 1
ATOM 1091 C CA . ALA A 1 132 ? 4.093 2.229 8.714 1.00 88.12 132 ALA A CA 1
ATOM 1092 C C . ALA A 1 132 ? 3.628 1.237 7.653 1.00 88.12 132 ALA A C 1
ATOM 1094 O O . ALA A 1 132 ? 2.688 1.498 6.898 1.00 88.12 132 ALA A O 1
ATOM 1095 N N . ILE A 1 133 ? 4.258 0.069 7.636 1.00 89.31 133 ILE A N 1
ATOM 1096 C CA . ILE A 1 133 ? 3.739 -1.089 6.917 1.00 89.31 133 ILE A CA 1
ATOM 1097 C C . ILE A 1 133 ? 3.028 -1.969 7.935 1.00 89.31 133 ILE A C 1
ATOM 1099 O O . ILE A 1 133 ? 3.619 -2.341 8.941 1.00 89.31 133 ILE A O 1
ATOM 1103 N N . GLY A 1 134 ? 1.761 -2.267 7.676 1.00 90.25 134 GLY A N 1
ATOM 1104 C CA . GLY A 1 134 ? 0.960 -3.191 8.469 1.00 90.25 134 GLY A CA 1
ATOM 1105 C C . GLY A 1 134 ? 0.537 -4.402 7.647 1.00 90.25 134 GLY A C 1
ATOM 1106 O O . GLY A 1 134 ? 0.606 -4.372 6.420 1.00 90.25 134 GLY A O 1
ATOM 1107 N N . ILE A 1 135 ? 0.076 -5.457 8.309 1.00 90.94 135 ILE A N 1
ATOM 1108 C CA . ILE A 1 135 ? -0.457 -6.667 7.679 1.00 90.94 135 ILE A CA 1
ATOM 1109 C C . ILE A 1 135 ? -1.898 -6.850 8.147 1.00 90.94 135 ILE A C 1
ATOM 1111 O O . ILE A 1 135 ? -2.138 -7.072 9.331 1.00 90.94 135 ILE A O 1
ATOM 1115 N N . ILE A 1 136 ? -2.855 -6.752 7.223 1.00 89.69 136 ILE A N 1
ATOM 1116 C CA . ILE A 1 136 ? -4.276 -6.933 7.536 1.00 89.69 136 ILE A CA 1
ATOM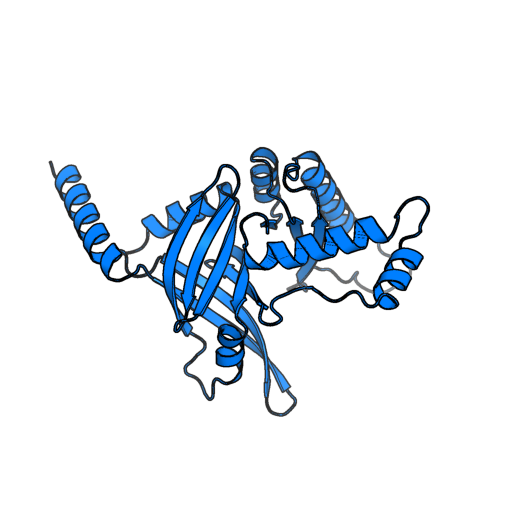 1117 C C . ILE A 1 136 ? -4.585 -8.420 7.680 1.00 89.69 136 ILE A C 1
ATOM 1119 O O . ILE A 1 136 ? -4.345 -9.184 6.740 1.00 89.69 136 ILE A O 1
ATOM 1123 N N . ASP A 1 137 ? -5.121 -8.803 8.840 1.00 85.75 137 ASP A N 1
ATOM 1124 C CA . ASP A 1 137 ? -5.511 -10.167 9.227 1.00 85.75 137 ASP A CA 1
ATOM 1125 C C . ASP A 1 137 ? -4.425 -11.224 8.954 1.00 85.75 137 ASP A C 1
ATOM 1127 O O . ASP A 1 137 ? -4.724 -12.365 8.607 1.00 85.75 137 ASP A O 1
ATOM 1131 N N . GLY A 1 138 ? -3.146 -10.837 9.021 1.00 84.31 138 GLY A N 1
ATOM 1132 C CA . GLY A 1 138 ? -2.026 -11.715 8.664 1.00 84.31 138 GLY A CA 1
ATOM 1133 C C . GLY A 1 138 ? -1.927 -12.069 7.170 1.00 84.31 138 GLY A C 1
ATOM 1134 O O . GLY A 1 138 ? -1.108 -12.907 6.804 1.00 84.31 138 GLY A O 1
ATOM 1135 N N . VAL A 1 139 ? -2.735 -11.450 6.298 1.00 84.31 139 VAL A N 1
ATOM 1136 C CA . VAL A 1 139 ? -2.853 -11.820 4.876 1.00 84.31 139 VAL A CA 1
ATOM 1137 C C . VAL A 1 139 ? -2.228 -10.804 3.929 1.00 84.31 139 VAL A C 1
ATOM 1139 O O . VAL A 1 139 ? -1.506 -11.200 3.016 1.00 84.31 139 VAL A O 1
ATOM 1142 N N . TYR A 1 140 ? -2.543 -9.513 4.073 1.00 89.25 140 TYR A N 1
ATOM 1143 C CA . TYR A 1 140 ? -2.216 -8.533 3.030 1.00 89.25 140 TYR A CA 1
ATOM 1144 C C . TYR A 1 140 ? -1.476 -7.310 3.581 1.00 89.25 140 TYR A C 1
ATOM 1146 O O . TYR A 1 140 ? -1.986 -6.670 4.505 1.00 89.25 140 TYR A O 1
ATOM 1154 N N . PRO A 1 141 ? -0.306 -6.948 3.022 1.00 91.38 141 PRO A N 1
ATOM 1155 C CA . PRO A 1 141 ? 0.432 -5.781 3.467 1.00 91.38 141 PRO A CA 1
ATOM 1156 C C . PRO A 1 141 ? -0.260 -4.491 3.022 1.00 91.38 141 PRO A C 1
ATOM 1158 O O . PRO A 1 141 ? -0.715 -4.358 1.885 1.00 91.38 141 PRO A O 1
ATOM 1161 N N . VAL A 1 142 ? -0.290 -3.509 3.913 1.00 91.69 142 VAL A N 1
ATOM 1162 C CA . VAL A 1 142 ? -0.832 -2.176 3.657 1.00 91.69 142 VAL A CA 1
ATOM 1163 C C . VAL A 1 142 ? 0.113 -1.103 4.157 1.00 91.69 142 VAL A C 1
ATOM 1165 O O . VAL A 1 142 ? 0.822 -1.277 5.145 1.00 91.69 142 VAL A O 1
ATOM 1168 N N . THR A 1 143 ? 0.102 0.037 3.478 1.00 91.88 143 THR A N 1
ATOM 1169 C CA . THR A 1 143 ? 0.817 1.227 3.931 1.00 91.88 143 THR A CA 1
ATOM 1170 C C . THR A 1 143 ? -0.142 2.114 4.714 1.00 91.88 143 THR A C 1
ATOM 1172 O O . THR A 1 143 ? -1.087 2.663 4.150 1.00 91.88 143 THR A O 1
ATOM 1175 N N . LEU A 1 144 ? 0.111 2.238 6.014 1.00 91.38 144 LEU A N 1
ATOM 1176 C CA . LEU A 1 144 ? -0.595 3.124 6.931 1.00 91.38 144 LEU A CA 1
ATOM 1177 C C . LEU A 1 144 ? 0.072 4.493 6.899 1.00 91.38 144 LEU A C 1
ATOM 1179 O O . LEU A 1 144 ? 1.274 4.596 7.129 1.00 91.38 144 LEU A O 1
ATOM 1183 N N . ILE A 1 145 ? -0.698 5.533 6.598 1.00 90.00 145 ILE A N 1
ATOM 1184 C CA . ILE A 1 145 ? -0.181 6.886 6.392 1.00 90.00 145 ILE A CA 1
ATOM 1185 C C . ILE A 1 145 ? -0.999 7.853 7.241 1.00 90.00 145 ILE A C 1
ATOM 1187 O O . ILE A 1 145 ? -2.195 8.034 7.005 1.00 90.00 145 ILE A O 1
ATOM 1191 N N . GLY A 1 146 ? -0.349 8.490 8.210 1.00 87.69 146 GLY A N 1
ATOM 1192 C CA . GLY A 1 146 ? -0.969 9.425 9.149 1.00 87.69 146 GLY A CA 1
ATOM 1193 C C . GLY A 1 146 ? -0.092 10.645 9.413 1.00 87.69 146 GLY A C 1
ATOM 1194 O O . GLY A 1 146 ? 0.823 10.937 8.641 1.00 87.69 146 GLY A O 1
ATOM 1195 N N . ASN A 1 147 ? -0.406 11.371 10.487 1.00 81.62 147 ASN A N 1
ATOM 1196 C CA . ASN A 1 147 ? 0.421 12.467 10.994 1.00 81.62 147 ASN A CA 1
ATOM 1197 C C . ASN A 1 147 ? 1.439 11.980 12.041 1.00 81.62 147 ASN A C 1
ATOM 1199 O O . ASN A 1 147 ? 1.236 10.932 12.649 1.00 81.62 147 ASN A O 1
ATOM 1203 N N . GLN A 1 148 ? 2.516 12.732 12.288 1.00 67.38 148 GLN A N 1
ATOM 1204 C CA . GLN A 1 148 ? 3.683 12.298 13.074 1.00 67.38 148 GLN A CA 1
ATOM 1205 C C . GLN A 1 148 ? 3.368 11.635 14.427 1.00 67.38 148 GLN A C 1
ATOM 1207 O O . GLN A 1 148 ? 4.090 10.733 14.824 1.00 67.38 148 GLN A O 1
ATOM 1212 N N . LYS A 1 149 ? 2.260 11.960 15.094 1.00 67.00 149 LYS A N 1
ATOM 1213 C CA . LYS A 1 149 ? 1.979 11.511 16.466 1.00 67.00 149 LYS A CA 1
ATOM 1214 C C . LYS A 1 149 ? 1.608 10.033 16.627 1.00 67.00 149 LYS A C 1
ATOM 1216 O O . LYS A 1 149 ? 2.026 9.421 17.602 1.00 67.00 149 LYS A O 1
ATOM 1221 N N . TRP A 1 150 ? 0.897 9.427 15.671 1.00 75.25 150 TRP A N 1
ATOM 1222 C CA . TRP A 1 150 ? 0.316 8.093 15.906 1.00 75.25 150 TRP A CA 1
ATOM 1223 C C . TRP A 1 150 ? 1.357 6.968 16.042 1.00 75.25 150 TRP A C 1
ATOM 1225 O O . TRP A 1 150 ? 1.055 5.949 16.654 1.00 75.25 150 TRP A O 1
ATOM 1235 N N . LEU A 1 151 ? 2.560 7.152 15.475 1.00 69.12 151 LEU A N 1
ATOM 1236 C CA . LEU A 1 151 ? 3.685 6.210 15.552 1.00 69.12 151 LEU A CA 1
ATOM 1237 C C . LEU A 1 151 ? 4.602 6.484 16.756 1.00 69.12 151 LEU A C 1
ATOM 1239 O O . LEU A 1 151 ? 5.004 5.537 17.418 1.00 69.12 151 LEU A O 1
ATOM 1243 N N . TYR A 1 152 ? 4.894 7.749 17.093 1.00 61.88 152 TYR A N 1
ATOM 1244 C CA . TYR A 1 152 ? 5.709 8.077 18.280 1.00 61.88 152 TYR A CA 1
ATOM 1245 C C . TYR A 1 152 ? 5.048 7.629 19.589 1.00 61.88 152 TYR A C 1
ATOM 1247 O O . TYR A 1 152 ? 5.732 7.191 20.514 1.00 61.88 152 TYR A O 1
ATOM 1255 N N . ASP A 1 153 ? 3.716 7.671 19.653 1.00 60.97 153 ASP A N 1
ATOM 1256 C CA . ASP A 1 153 ? 2.958 7.132 20.785 1.00 60.97 153 ASP A CA 1
ATOM 1257 C C . ASP A 1 153 ? 3.123 5.611 20.948 1.00 60.97 153 ASP A C 1
ATOM 1259 O O . ASP A 1 153 ? 2.793 5.083 22.009 1.00 60.97 153 ASP A O 1
ATOM 1263 N N . ILE A 1 154 ? 3.603 4.904 19.917 1.00 61.56 154 ILE A N 1
ATOM 1264 C CA . ILE A 1 154 ? 3.917 3.471 19.966 1.00 61.56 154 ILE A CA 1
ATOM 1265 C C . ILE A 1 154 ? 5.296 3.245 20.599 1.00 61.56 154 ILE A C 1
ATOM 1267 O O . ILE A 1 154 ? 5.452 2.363 21.440 1.00 61.56 154 ILE A O 1
ATOM 1271 N N . ASP A 1 155 ? 6.290 4.063 20.247 1.00 60.16 155 ASP A N 1
ATOM 1272 C CA . ASP A 1 155 ? 7.663 3.922 20.755 1.00 60.16 155 ASP A CA 1
ATOM 1273 C C . ASP A 1 155 ? 7.785 4.288 22.244 1.00 60.16 155 ASP A C 1
ATOM 1275 O O . ASP A 1 155 ? 8.544 3.658 22.986 1.00 60.16 155 ASP A O 1
ATOM 1279 N N . ASN A 1 156 ? 6.989 5.261 22.701 1.00 59.72 156 ASN A N 1
ATOM 1280 C CA . ASN A 1 156 ? 6.966 5.728 24.093 1.00 59.72 156 ASN A CA 1
ATOM 1281 C C . ASN A 1 156 ? 6.178 4.817 25.048 1.00 59.72 156 ASN A C 1
ATOM 1283 O O . ASN A 1 156 ? 5.992 5.147 26.218 1.00 59.72 156 ASN A O 1
ATOM 1287 N N . MET A 1 157 ? 5.705 3.668 24.574 1.00 59.59 157 MET A N 1
ATOM 1288 C CA . MET A 1 157 ? 4.994 2.706 25.400 1.00 59.59 157 MET A CA 1
ATOM 1289 C C . MET A 1 157 ? 5.935 2.031 26.410 1.00 59.59 157 MET A C 1
ATOM 1291 O O . MET A 1 157 ? 6.733 1.139 26.084 1.00 59.59 157 MET A O 1
ATOM 1295 N N . THR A 1 158 ? 5.837 2.465 27.663 1.00 52.12 158 THR A N 1
ATOM 1296 C CA . THR A 1 158 ? 6.432 1.809 28.827 1.00 52.12 158 THR A CA 1
ATOM 1297 C C . THR A 1 158 ? 5.580 0.598 29.225 1.00 52.12 158 THR A C 1
ATOM 1299 O O . THR A 1 158 ? 4.384 0.715 29.460 1.00 52.12 158 THR A O 1
ATOM 1302 N N . ASP A 1 159 ? 6.227 -0.568 29.245 1.00 52.19 159 ASP A N 1
ATOM 1303 C CA . ASP A 1 159 ? 5.821 -1.834 29.870 1.00 52.19 159 ASP A CA 1
ATOM 1304 C C . ASP A 1 159 ? 4.547 -2.568 29.394 1.00 52.19 159 ASP A C 1
ATOM 1306 O O . ASP A 1 159 ? 3.421 -2.112 29.552 1.00 52.19 159 ASP A O 1
ATOM 1310 N N . ASN A 1 160 ? 4.771 -3.789 28.879 1.00 50.62 160 ASN A N 1
ATOM 1311 C CA . ASN A 1 160 ? 3.921 -5.000 28.818 1.00 50.62 160 ASN A CA 1
ATOM 1312 C C . ASN A 1 160 ? 2.439 -4.943 28.370 1.00 50.62 160 ASN A C 1
ATOM 1314 O O . ASN A 1 160 ? 1.851 -6.004 28.182 1.00 50.62 160 ASN A O 1
ATOM 1318 N N . LEU A 1 161 ? 1.821 -3.780 28.163 1.00 45.97 161 LEU A N 1
ATOM 1319 C CA . LEU A 1 161 ? 0.364 -3.643 27.996 1.00 45.97 161 LEU A CA 1
ATOM 1320 C C . LEU A 1 161 ? -0.094 -3.248 26.586 1.00 45.97 161 LEU A C 1
ATOM 1322 O O . LEU A 1 161 ? -1.292 -3.216 26.318 1.00 45.97 161 LEU A O 1
ATOM 1326 N N . SER A 1 162 ? 0.817 -2.926 25.672 1.00 53.34 162 SER A N 1
ATOM 1327 C CA . SER A 1 162 ? 0.482 -2.049 24.543 1.00 53.34 162 SER A CA 1
ATOM 1328 C C . SER A 1 162 ? 0.890 -2.562 23.159 1.00 53.34 162 SER A C 1
ATOM 1330 O O . SER A 1 162 ? 0.884 -1.819 22.179 1.00 53.34 162 SER A O 1
ATOM 1332 N N . GLU A 1 163 ? 1.072 -3.878 23.033 1.00 70.19 163 GLU A N 1
ATOM 1333 C CA . GLU A 1 163 ? 1.060 -4.555 21.729 1.00 70.19 163 GLU A CA 1
ATOM 1334 C C . GLU A 1 163 ? -0.319 -4.475 21.051 1.00 70.19 163 GLU A C 1
ATOM 1336 O O . GLU A 1 163 ? -0.433 -4.846 19.892 1.00 70.19 163 GLU A O 1
ATOM 1341 N N . ILE A 1 164 ? -1.371 -3.995 21.731 1.00 81.56 164 ILE A N 1
ATOM 1342 C CA . ILE A 1 164 ? -2.718 -3.859 21.169 1.00 81.56 164 ILE A CA 1
ATOM 1343 C C . ILE A 1 164 ? -3.176 -2.395 21.191 1.00 81.56 164 ILE A C 1
ATOM 1345 O O . ILE A 1 164 ? -3.217 -1.745 22.235 1.00 81.56 164 ILE A O 1
ATOM 1349 N N . ILE A 1 165 ? -3.584 -1.884 20.031 1.00 85.25 165 ILE A N 1
ATOM 1350 C CA . ILE A 1 165 ? -4.167 -0.553 19.842 1.00 85.25 165 ILE A CA 1
ATOM 1351 C C . ILE A 1 165 ? -5.595 -0.713 19.324 1.00 85.25 165 ILE A C 1
ATOM 1353 O O . ILE A 1 165 ? -5.844 -1.482 18.403 1.00 85.25 165 ILE A O 1
ATOM 1357 N N . LEU A 1 166 ? -6.545 0.035 19.882 1.00 85.81 166 LEU A N 1
ATOM 1358 C CA . LEU A 1 166 ? -7.910 0.091 19.357 1.00 85.81 166 LEU A CA 1
ATOM 1359 C C . LEU A 1 166 ? -8.043 1.224 18.336 1.00 85.81 166 LEU A C 1
ATOM 1361 O O . LEU A 1 166 ? -7.549 2.331 18.560 1.00 85.81 166 LEU A O 1
ATOM 1365 N N . ALA A 1 167 ? -8.733 0.945 17.234 1.00 88.94 167 ALA A N 1
ATOM 1366 C CA . ALA A 1 167 ? -8.996 1.895 16.163 1.00 88.94 167 ALA A CA 1
ATOM 1367 C C . ALA A 1 167 ? -10.457 1.838 15.714 1.00 88.94 167 ALA A C 1
ATOM 1369 O O . ALA A 1 167 ? -11.075 0.774 15.707 1.00 88.94 167 ALA A O 1
ATOM 1370 N N . GLU A 1 168 ? -10.989 2.968 15.263 1.00 88.31 168 GLU A N 1
ATOM 1371 C CA . GLU A 1 168 ? -12.331 3.048 14.683 1.00 88.31 168 GLU A CA 1
ATOM 1372 C C . GLU A 1 168 ? -12.240 3.309 13.181 1.00 88.31 168 GLU A C 1
ATOM 1374 O O . GLU A 1 168 ? -11.581 4.255 12.742 1.00 88.31 168 GLU A O 1
ATOM 1379 N N . LYS A 1 169 ? -12.922 2.502 12.364 1.00 87.81 169 LYS A N 1
ATOM 1380 C CA . LYS A 1 169 ? -13.063 2.785 10.929 1.00 87.81 169 LYS A CA 1
ATOM 1381 C C . LYS A 1 169 ? -14.051 3.937 10.750 1.00 87.81 169 LYS A C 1
ATOM 1383 O O . LYS A 1 169 ? -15.256 3.727 10.812 1.00 87.81 169 LYS A O 1
ATOM 1388 N N . THR A 1 170 ? -13.549 5.131 10.454 1.00 84.75 170 THR A N 1
ATOM 1389 C CA . THR A 1 170 ? -14.380 6.338 10.307 1.00 84.75 170 THR A CA 1
ATOM 1390 C C . THR A 1 170 ? -14.874 6.568 8.888 1.00 84.75 170 THR A C 1
ATOM 1392 O O . THR A 1 170 ? -15.897 7.216 8.694 1.00 84.75 170 THR A O 1
ATOM 1395 N N . GLN A 1 171 ? -14.159 6.067 7.879 1.00 84.62 171 GLN A N 1
ATOM 1396 C CA . GLN A 1 171 ? -14.561 6.253 6.490 1.00 84.62 171 GLN A CA 1
ATOM 1397 C C . GLN A 1 171 ? -14.074 5.110 5.604 1.00 84.62 171 GLN A C 1
ATOM 1399 O O . GLN A 1 171 ? -12.983 4.568 5.784 1.00 84.62 171 GLN A O 1
ATOM 1404 N N . ARG A 1 172 ? -14.880 4.799 4.587 1.00 87.00 172 ARG A N 1
ATOM 1405 C CA . ARG A 1 172 ? -14.498 3.979 3.437 1.00 87.00 172 ARG A CA 1
ATOM 1406 C C . ARG A 1 172 ? -14.929 4.694 2.163 1.00 87.00 172 ARG A C 1
ATOM 1408 O O . ARG A 1 172 ? -16.095 5.055 2.034 1.00 87.00 172 ARG A O 1
ATOM 1415 N N . LYS A 1 173 ? -14.011 4.877 1.215 1.00 87.69 173 LYS A N 1
ATOM 1416 C CA . LYS A 1 173 ? -14.305 5.470 -0.096 1.00 87.69 173 LYS A CA 1
ATOM 1417 C C . LYS A 1 173 ? -13.705 4.618 -1.205 1.00 87.69 173 LYS A C 1
ATOM 1419 O O . LYS A 1 173 ? -12.486 4.550 -1.345 1.00 87.69 173 LYS A O 1
ATOM 1424 N N . SER A 1 174 ? -14.567 4.003 -2.002 1.00 87.44 174 SER A N 1
ATOM 1425 C CA . SER A 1 174 ? -14.176 3.209 -3.165 1.00 87.44 174 SER A CA 1
ATOM 1426 C C . SER A 1 174 ? -14.285 4.034 -4.441 1.00 87.44 174 SER A C 1
ATOM 1428 O O . SER A 1 174 ? -15.208 4.832 -4.603 1.00 87.44 174 SER A O 1
ATOM 1430 N N . ASN A 1 175 ? -13.344 3.838 -5.358 1.00 87.06 175 ASN A N 1
ATOM 1431 C CA . ASN A 1 175 ? -13.487 4.242 -6.752 1.00 87.06 175 ASN A CA 1
ATOM 1432 C C . ASN A 1 175 ? -13.446 2.988 -7.650 1.00 87.06 175 ASN A C 1
ATOM 1434 O O . ASN A 1 175 ? -13.544 1.864 -7.160 1.00 87.06 175 ASN A O 1
ATOM 1438 N N . LYS A 1 176 ? -13.290 3.162 -8.968 1.00 88.12 176 LYS A N 1
ATOM 1439 C CA . LYS A 1 176 ? -13.230 2.050 -9.931 1.00 88.12 176 LYS A CA 1
ATOM 1440 C C . LYS A 1 176 ? -12.100 1.035 -9.667 1.00 88.12 176 LYS A C 1
ATOM 1442 O O . LYS A 1 176 ? -12.250 -0.131 -10.019 1.00 88.12 176 LYS A O 1
ATOM 1447 N N . PHE A 1 177 ? -10.982 1.452 -9.080 1.00 90.56 177 PHE A N 1
ATOM 1448 C CA . PHE A 1 177 ? -9.753 0.662 -8.983 1.00 90.56 177 PHE A CA 1
ATOM 1449 C C . PHE A 1 177 ? -9.320 0.351 -7.548 1.00 90.56 177 PHE A C 1
ATOM 1451 O O . PHE A 1 177 ? -8.814 -0.741 -7.295 1.00 90.56 177 PHE A O 1
ATOM 1458 N N . ASP A 1 178 ? -9.489 1.283 -6.619 1.00 90.50 178 ASP A N 1
ATOM 1459 C CA . ASP A 1 178 ? -9.002 1.161 -5.250 1.00 90.50 178 ASP A CA 1
ATOM 1460 C C . ASP A 1 178 ? -10.010 1.693 -4.222 1.00 90.50 178 ASP A C 1
ATOM 1462 O O . ASP A 1 178 ? -10.867 2.542 -4.488 1.00 90.50 178 ASP A O 1
ATOM 1466 N N . THR A 1 179 ? -9.891 1.157 -3.011 1.00 90.62 179 THR A N 1
ATOM 1467 C CA . THR A 1 179 ? -10.681 1.538 -1.847 1.00 90.62 179 THR A CA 1
ATOM 1468 C C . THR A 1 179 ? -9.768 2.146 -0.794 1.00 90.62 179 THR A C 1
ATOM 1470 O O . THR A 1 179 ? -8.803 1.523 -0.355 1.00 90.62 179 THR A O 1
ATOM 1473 N N . LEU A 1 180 ? -10.081 3.376 -0.397 1.00 91.31 180 LEU A N 1
ATOM 1474 C CA . LEU A 1 180 ? -9.452 4.088 0.707 1.00 91.31 180 LEU A CA 1
ATOM 1475 C C . LEU A 1 180 ? -10.203 3.787 2.006 1.00 91.31 180 LEU A C 1
ATOM 1477 O O . LEU A 1 180 ? -11.431 3.892 2.052 1.00 91.31 180 LEU A O 1
ATOM 1481 N N . PHE A 1 181 ? -9.449 3.486 3.055 1.00 90.88 181 PHE A N 1
ATOM 1482 C CA . PHE A 1 181 ? -9.926 3.344 4.421 1.00 90.88 181 PHE A CA 1
ATOM 1483 C C . PHE A 1 181 ? -9.300 4.428 5.292 1.00 90.88 181 PHE A C 1
ATOM 1485 O O . PHE A 1 181 ? -8.087 4.644 5.234 1.00 90.88 181 PHE A O 1
ATOM 1492 N N . THR A 1 182 ? -10.132 5.063 6.114 1.00 91.56 182 THR A N 1
ATOM 1493 C CA . THR A 1 182 ? -9.709 6.029 7.130 1.00 91.56 182 THR A CA 1
ATOM 1494 C C . THR A 1 182 ? -10.001 5.448 8.503 1.00 91.56 182 THR A C 1
ATOM 1496 O O . THR A 1 182 ? -11.141 5.085 8.812 1.00 91.56 182 THR A O 1
ATOM 1499 N N . LEU A 1 183 ? -8.969 5.382 9.333 1.00 91.50 183 LEU A N 1
ATOM 1500 C CA . LEU A 1 183 ? -9.034 4.955 10.720 1.00 91.50 183 LEU A CA 1
ATOM 1501 C C . LEU A 1 183 ? -8.826 6.158 11.636 1.00 91.50 183 LEU A C 1
ATOM 1503 O O . LEU A 1 183 ? -7.988 7.014 11.354 1.00 91.50 183 LEU A O 1
ATOM 1507 N N . ASN A 1 184 ? -9.572 6.204 12.732 1.00 89.38 184 ASN A N 1
ATOM 1508 C CA . ASN A 1 184 ? -9.253 7.026 13.888 1.00 89.38 184 ASN A CA 1
ATOM 1509 C C . ASN A 1 184 ? -8.492 6.159 14.892 1.00 89.38 184 ASN A C 1
ATOM 1511 O O . ASN A 1 184 ? -9.023 5.161 15.382 1.00 89.38 184 ASN A O 1
ATOM 1515 N N . VAL A 1 185 ? -7.252 6.537 15.178 1.00 87.75 185 VAL A N 1
ATOM 1516 C CA . VAL A 1 185 ? -6.387 5.880 16.152 1.00 87.75 185 VAL A CA 1
ATOM 1517 C C . VAL A 1 185 ? -5.983 6.928 17.171 1.00 87.75 185 VAL A C 1
ATOM 1519 O O . VAL A 1 185 ? -5.165 7.792 16.880 1.00 87.75 185 VAL A O 1
ATOM 1522 N N . ARG A 1 186 ? -6.592 6.876 18.362 1.00 80.56 186 ARG A N 1
ATOM 1523 C CA . ARG A 1 186 ? -6.316 7.813 19.471 1.00 80.56 186 ARG A CA 1
ATOM 1524 C C . ARG A 1 186 ? -6.464 9.298 19.090 1.00 80.56 186 ARG A C 1
ATOM 1526 O O . ARG A 1 186 ? -5.710 10.139 19.558 1.00 80.56 186 ARG A O 1
ATOM 1533 N N . GLY A 1 187 ? -7.434 9.623 18.237 1.00 81.75 187 GLY A N 1
ATOM 1534 C CA . GLY A 1 187 ? -7.669 10.987 17.749 1.00 81.75 187 GLY A CA 1
ATOM 1535 C C . GLY A 1 187 ? -6.896 11.336 16.474 1.00 81.75 187 GLY A C 1
ATOM 1536 O O . GLY A 1 187 ? -7.218 12.330 15.823 1.00 81.75 187 GLY A O 1
ATOM 1537 N N . GLU A 1 188 ? -5.933 10.507 16.065 1.00 86.69 188 GLU A N 1
ATOM 1538 C CA . GLU A 1 188 ? -5.181 10.684 14.825 1.00 86.69 188 GLU A CA 1
ATOM 1539 C C . GLU A 1 188 ? -5.839 9.945 13.658 1.00 86.69 188 GLU A C 1
ATOM 1541 O O . GLU A 1 188 ? -6.283 8.800 13.770 1.00 86.69 188 GLU A O 1
ATOM 1546 N N . LYS A 1 189 ? -5.873 10.596 12.491 1.00 89.50 189 LYS A N 1
ATOM 1547 C CA . LYS A 1 189 ? -6.413 9.999 11.265 1.00 89.50 189 LYS A CA 1
ATOM 1548 C C . LYS A 1 189 ? -5.314 9.291 10.483 1.00 89.50 189 LYS A C 1
ATOM 1550 O O . LYS A 1 189 ? -4.371 9.928 10.009 1.00 89.50 189 LYS A O 1
ATOM 1555 N N . ILE A 1 190 ? -5.489 7.990 10.288 1.00 90.94 190 ILE A N 1
ATOM 1556 C CA . ILE A 1 190 ? -4.594 7.137 9.507 1.00 90.94 190 ILE A CA 1
ATOM 1557 C C . ILE A 1 190 ? -5.339 6.638 8.277 1.00 90.94 190 ILE A C 1
ATOM 1559 O O . ILE A 1 190 ? -6.476 6.184 8.367 1.00 90.94 190 ILE A O 1
ATOM 1563 N N . ASN A 1 191 ? -4.678 6.691 7.128 1.00 92.00 191 ASN A N 1
ATOM 1564 C CA . ASN A 1 191 ? -5.223 6.252 5.856 1.00 92.00 191 ASN A CA 1
ATOM 1565 C C . ASN A 1 191 ? -4.445 5.057 5.316 1.00 92.00 191 ASN A C 1
ATOM 1567 O O . ASN A 1 191 ? -3.214 5.071 5.322 1.00 92.00 191 ASN A O 1
ATOM 1571 N N . PHE A 1 192 ? -5.152 4.086 4.750 1.00 92.25 192 PHE A N 1
ATOM 1572 C CA . PHE A 1 192 ? -4.551 3.066 3.895 1.00 92.25 192 PHE A CA 1
ATOM 1573 C C . PHE A 1 192 ? -5.461 2.743 2.715 1.00 92.25 192 PHE A C 1
ATOM 1575 O O . PHE A 1 192 ? -6.667 2.993 2.731 1.00 92.25 192 PHE A O 1
ATOM 1582 N N . THR A 1 193 ? -4.868 2.201 1.662 1.00 91.56 193 THR A N 1
ATOM 1583 C CA . THR A 1 193 ? -5.550 1.865 0.415 1.00 91.56 193 THR A CA 1
ATOM 1584 C C . THR A 1 193 ? -5.422 0.378 0.134 1.00 91.56 193 THR A C 1
ATOM 1586 O O . THR A 1 193 ? -4.400 -0.244 0.418 1.00 91.56 193 THR A O 1
ATOM 1589 N N . LEU A 1 194 ? -6.469 -0.187 -0.457 1.00 91.44 194 LEU A N 1
ATOM 1590 C CA . LEU A 1 194 ? -6.479 -1.552 -0.960 1.00 91.44 194 LEU A CA 1
ATOM 1591 C C . LEU A 1 194 ? -6.951 -1.568 -2.417 1.00 91.44 194 LEU A C 1
ATOM 1593 O O . LEU A 1 194 ? -7.889 -0.842 -2.759 1.00 91.44 194 LEU A O 1
ATOM 1597 N N . PRO A 1 195 ? -6.364 -2.416 -3.277 1.00 92.12 195 PRO A N 1
ATOM 1598 C CA . PRO A 1 195 ? -6.971 -2.741 -4.562 1.00 92.12 195 PRO A CA 1
ATOM 1599 C C . PRO A 1 195 ? -8.369 -3.332 -4.343 1.00 92.12 195 PRO A C 1
ATOM 1601 O O . PRO A 1 195 ? -8.575 -4.095 -3.397 1.00 92.12 195 PRO A O 1
ATOM 1604 N N . ASN A 1 196 ? -9.332 -3.011 -5.208 1.00 91.38 196 ASN A N 1
ATOM 1605 C CA . ASN A 1 196 ? -10.728 -3.416 -5.007 1.00 91.38 196 ASN A CA 1
ATOM 1606 C C . ASN A 1 196 ? -10.916 -4.936 -4.910 1.00 91.38 196 ASN A C 1
ATOM 1608 O O . ASN A 1 196 ? -11.713 -5.398 -4.097 1.00 91.38 196 ASN A O 1
ATOM 1612 N N . ILE A 1 197 ? -10.147 -5.726 -5.667 1.00 89.38 197 ILE A N 1
ATOM 1613 C CA . ILE A 1 197 ? -10.198 -7.196 -5.573 1.00 89.38 197 ILE 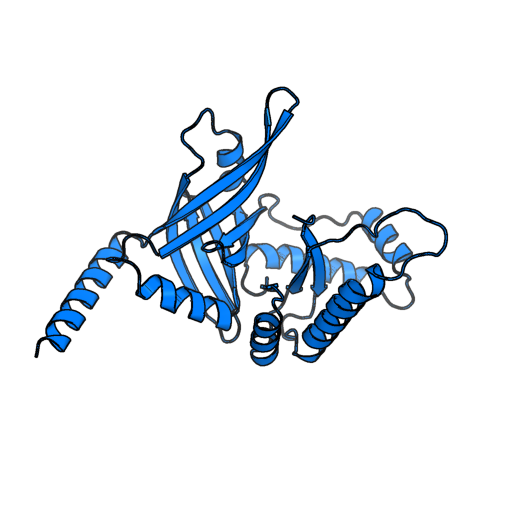A CA 1
ATOM 1614 C C . ILE A 1 197 ? -9.805 -7.691 -4.179 1.00 89.38 197 ILE A C 1
ATOM 1616 O O . ILE A 1 197 ? -10.403 -8.636 -3.667 1.00 89.38 197 ILE A O 1
ATOM 1620 N N . ILE A 1 198 ? -8.843 -7.029 -3.536 1.00 87.19 198 ILE A N 1
ATOM 1621 C CA . ILE A 1 198 ? -8.406 -7.366 -2.180 1.00 87.19 198 ILE A CA 1
ATOM 1622 C C . ILE A 1 198 ? -9.421 -6.866 -1.156 1.00 87.19 198 ILE A C 1
ATOM 1624 O O . ILE A 1 198 ? -9.826 -7.623 -0.276 1.00 87.19 198 ILE A O 1
ATOM 1628 N N . ALA A 1 199 ? -9.886 -5.623 -1.303 1.00 86.31 199 ALA A N 1
ATOM 1629 C CA . ALA A 1 199 ? -10.885 -5.030 -0.419 1.00 86.31 199 ALA A CA 1
ATOM 1630 C C . ALA A 1 199 ? -12.174 -5.868 -0.371 1.00 86.31 199 ALA A C 1
ATOM 1632 O O . ALA A 1 199 ? -12.685 -6.131 0.714 1.00 86.31 199 ALA A O 1
ATOM 1633 N N . ASN A 1 200 ? -12.654 -6.355 -1.520 1.00 84.06 200 ASN A N 1
ATOM 1634 C CA . ASN A 1 200 ? -13.841 -7.208 -1.600 1.00 84.06 200 ASN A CA 1
ATOM 1635 C C . ASN A 1 200 ? -13.628 -8.565 -0.908 1.00 84.06 200 ASN A C 1
ATOM 1637 O O . ASN A 1 200 ? -14.504 -9.038 -0.189 1.00 84.06 200 ASN A O 1
ATOM 1641 N N . LYS A 1 201 ? -12.445 -9.172 -1.059 1.00 78.62 201 LYS A N 1
ATOM 1642 C CA . LYS A 1 201 ? -12.102 -10.434 -0.382 1.00 78.62 201 LYS A CA 1
ATOM 1643 C C . LYS A 1 201 ? -11.923 -10.285 1.129 1.00 78.62 201 LYS A C 1
ATOM 1645 O O . LYS A 1 201 ? -12.144 -11.246 1.860 1.00 78.62 201 LYS A O 1
ATOM 1650 N N . ILE A 1 202 ? -11.477 -9.122 1.601 1.00 72.38 202 ILE A N 1
ATOM 1651 C CA . ILE A 1 202 ? -11.402 -8.815 3.037 1.00 72.38 202 ILE A CA 1
ATOM 1652 C C . ILE A 1 202 ? -12.808 -8.540 3.576 1.00 72.38 202 ILE A C 1
ATOM 1654 O O . ILE A 1 202 ? -13.179 -9.114 4.591 1.00 72.38 202 ILE A O 1
ATOM 1658 N N . LYS A 1 203 ? -13.634 -7.771 2.853 1.00 69.12 203 LYS A N 1
ATOM 1659 C CA . LYS A 1 203 ? -15.032 -7.498 3.219 1.00 69.12 203 LYS A CA 1
ATOM 1660 C C . LYS A 1 203 ? -15.828 -8.785 3.456 1.00 69.12 203 LYS A C 1
ATOM 1662 O O . LYS A 1 203 ? -16.428 -8.932 4.510 1.00 69.12 203 LYS A O 1
ATOM 1667 N N . ASN A 1 204 ? -15.768 -9.735 2.523 1.00 65.69 204 ASN A N 1
ATOM 1668 C CA . ASN A 1 204 ? -16.504 -10.994 2.661 1.00 65.69 204 ASN A CA 1
ATOM 1669 C C . ASN A 1 204 ? -16.094 -11.799 3.906 1.00 65.69 204 ASN A C 1
ATOM 1671 O O . ASN A 1 204 ? -16.895 -12.580 4.396 1.00 65.69 204 ASN A O 1
ATOM 1675 N N . ARG A 1 205 ? -14.865 -11.623 4.415 1.00 62.53 205 ARG A N 1
ATOM 1676 C CA . ARG A 1 205 ? -14.401 -12.265 5.656 1.00 62.53 205 ARG A CA 1
ATOM 1677 C C . ARG A 1 205 ? -14.872 -11.518 6.902 1.00 62.53 205 ARG A C 1
ATOM 1679 O O . ARG A 1 205 ? -15.298 -12.147 7.859 1.00 62.53 205 ARG A O 1
ATOM 1686 N N . VAL A 1 206 ? -14.835 -10.190 6.859 1.00 56.75 206 VAL A N 1
ATOM 1687 C CA . VAL A 1 206 ? -15.312 -9.296 7.925 1.00 56.75 206 VAL A CA 1
ATOM 1688 C C . VAL A 1 206 ? -16.808 -9.491 8.190 1.00 56.75 206 VAL A C 1
ATOM 1690 O O . VAL A 1 206 ? -17.224 -9.603 9.339 1.00 56.75 206 VAL A O 1
ATOM 1693 N N . ASP A 1 207 ? -17.611 -9.576 7.125 1.00 52.19 207 ASP A N 1
ATOM 1694 C CA . ASP A 1 207 ? -19.068 -9.750 7.214 1.00 52.19 207 ASP A CA 1
ATOM 1695 C C . ASP A 1 207 ? -19.453 -11.135 7.796 1.00 52.19 207 ASP A C 1
ATOM 1697 O O . ASP A 1 207 ? -20.592 -11.337 8.208 1.00 52.19 207 ASP A O 1
ATOM 1701 N N . GLN A 1 208 ? -18.505 -12.081 7.878 1.00 54.16 208 GLN A N 1
ATOM 1702 C CA . GLN A 1 208 ? -18.697 -13.422 8.451 1.00 54.16 208 GLN A CA 1
ATOM 1703 C C . GLN A 1 208 ? -18.344 -13.511 9.947 1.00 54.16 208 GLN A C 1
ATOM 1705 O O . GLN A 1 208 ? -18.676 -14.509 10.585 1.00 54.16 208 GLN A O 1
ATOM 1710 N N . THR A 1 209 ? -17.686 -12.502 10.534 1.00 47.69 209 THR A N 1
ATOM 1711 C CA . THR A 1 209 ? -17.225 -12.548 11.932 1.00 47.69 209 THR A CA 1
ATOM 1712 C C . THR A 1 209 ? -18.113 -11.739 12.885 1.00 47.69 209 THR A C 1
ATOM 1714 O O . THR A 1 209 ? -18.159 -10.514 12.832 1.00 47.69 209 THR A O 1
ATOM 1717 N N . ASN A 1 210 ? -18.792 -12.473 13.775 1.00 48.59 210 ASN A N 1
ATOM 1718 C CA . ASN A 1 210 ? -19.390 -12.108 15.068 1.00 48.59 210 ASN A CA 1
ATOM 1719 C C . ASN A 1 210 ? -19.823 -10.644 15.281 1.00 48.59 210 ASN A C 1
ATOM 1721 O O . ASN A 1 210 ? -19.066 -9.803 15.769 1.00 48.59 210 ASN A O 1
ATOM 1725 N N . SER A 1 211 ? -21.115 -10.396 15.054 1.00 52.16 211 SER A N 1
ATOM 1726 C CA . SER A 1 211 ? -21.902 -9.379 15.776 1.00 52.16 211 SER A CA 1
ATOM 1727 C C . SER A 1 211 ? -21.457 -7.911 15.634 1.00 52.16 211 SER A C 1
ATOM 1729 O O . SER A 1 211 ? -21.940 -7.053 16.371 1.00 52.16 211 SER A O 1
ATOM 1731 N N . GLY A 1 212 ? -20.574 -7.590 14.680 1.00 53.91 212 GLY A N 1
ATOM 1732 C CA . GLY A 1 212 ? -20.200 -6.213 14.328 1.00 53.91 212 GLY A CA 1
ATOM 1733 C C . GLY A 1 212 ? -19.211 -5.522 15.279 1.00 53.91 212 GLY A C 1
ATOM 1734 O O . GLY A 1 212 ? -19.030 -4.305 15.192 1.00 53.91 212 GLY A O 1
ATOM 1735 N N . GLU A 1 213 ? -18.556 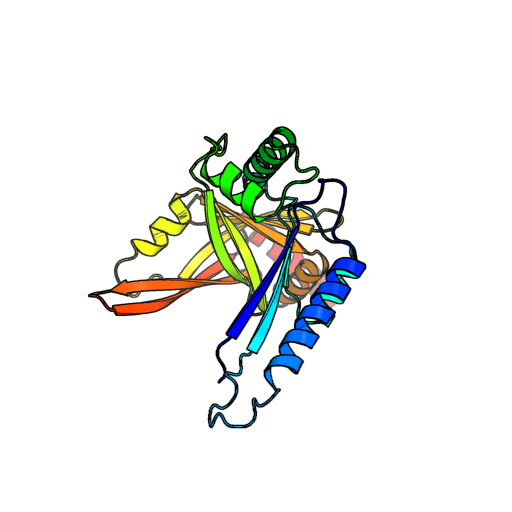-6.247 16.193 1.00 64.38 213 GLU A N 1
ATOM 1736 C CA . GLU A 1 213 ? -17.653 -5.618 17.171 1.00 64.38 213 GLU A CA 1
ATOM 1737 C C . GLU A 1 213 ? -16.239 -5.355 16.644 1.00 64.38 213 GLU A C 1
ATOM 1739 O O . GLU A 1 213 ? -15.650 -4.327 16.985 1.00 64.38 213 GLU A O 1
ATOM 1744 N N . GLN A 1 214 ? -15.700 -6.244 15.808 1.00 74.00 214 GLN A N 1
ATOM 1745 C CA . GLN A 1 214 ? -14.358 -6.152 15.233 1.00 74.00 214 GLN A CA 1
ATOM 1746 C C . GLN A 1 214 ? -14.428 -6.388 13.725 1.00 74.00 214 GLN A C 1
ATOM 1748 O O . GLN A 1 214 ? -15.025 -7.356 13.272 1.00 74.00 214 GLN A O 1
ATOM 1753 N N . ILE A 1 215 ? -13.807 -5.489 12.963 1.00 78.00 215 ILE A N 1
ATOM 1754 C CA . ILE A 1 215 ? -13.798 -5.519 11.502 1.00 78.00 215 ILE A CA 1
ATOM 1755 C C . ILE A 1 215 ? -12.611 -6.361 11.017 1.00 78.00 215 ILE A C 1
ATOM 1757 O O . ILE A 1 215 ? -12.797 -7.388 10.384 1.00 78.00 215 ILE A O 1
ATOM 1761 N N . PHE A 1 216 ? -11.387 -5.938 11.333 1.00 86.00 216 PHE A N 1
ATOM 1762 C CA . PHE A 1 216 ? -10.139 -6.631 10.988 1.00 86.00 216 PHE A CA 1
ATOM 1763 C C . PHE A 1 216 ? -9.030 -6.210 11.958 1.00 86.00 216 PHE A C 1
ATOM 1765 O O . PHE A 1 216 ? -9.178 -5.227 12.696 1.00 86.00 216 PHE A O 1
ATOM 1772 N N . THR A 1 217 ? -7.908 -6.924 11.952 1.00 89.75 217 THR A N 1
ATOM 1773 C CA . THR A 1 217 ? -6.688 -6.512 12.655 1.00 89.75 217 THR A CA 1
ATOM 1774 C C . THR A 1 217 ? -5.616 -6.046 11.685 1.00 89.75 217 THR A C 1
ATOM 1776 O O . THR A 1 217 ? -5.548 -6.519 10.554 1.00 89.75 217 THR A O 1
ATOM 1779 N N . ILE A 1 218 ? -4.748 -5.137 12.125 1.00 91.56 218 ILE A N 1
ATOM 1780 C CA . ILE A 1 218 ? -3.534 -4.763 11.397 1.00 91.56 218 ILE A CA 1
ATOM 1781 C C . ILE A 1 218 ? -2.326 -4.978 12.297 1.00 91.56 218 ILE A C 1
ATOM 1783 O O . ILE A 1 218 ? -2.182 -4.279 13.294 1.00 91.56 218 ILE A O 1
ATOM 1787 N N . ASP A 1 219 ? -1.441 -5.895 11.924 1.00 90.50 219 ASP A N 1
ATOM 1788 C CA . ASP A 1 219 ? -0.193 -6.121 12.649 1.00 90.50 219 ASP A CA 1
ATOM 1789 C C . ASP A 1 219 ? 0.932 -5.282 12.035 1.00 90.50 219 ASP A C 1
ATOM 1791 O O . ASP A 1 219 ? 1.247 -5.415 10.852 1.00 90.50 219 ASP A O 1
ATOM 1795 N N . ILE A 1 220 ? 1.544 -4.409 12.830 1.00 89.06 220 ILE A N 1
ATOM 1796 C CA . ILE A 1 220 ? 2.672 -3.563 12.439 1.00 89.06 220 ILE A CA 1
ATOM 1797 C C . ILE A 1 220 ? 3.950 -4.169 13.028 1.00 89.06 220 ILE A C 1
ATOM 1799 O O . ILE A 1 220 ? 4.137 -4.110 14.248 1.00 89.06 220 ILE A O 1
ATOM 1803 N N . PRO A 1 221 ? 4.838 -4.760 12.209 1.00 83.94 221 PRO A N 1
ATOM 1804 C CA . PRO A 1 221 ? 6.156 -5.169 12.672 1.00 83.94 221 PRO A CA 1
ATOM 1805 C C . PRO A 1 221 ? 7.015 -3.940 12.979 1.00 83.94 221 PRO A C 1
ATOM 1807 O O . PRO A 1 221 ? 7.120 -3.025 12.161 1.00 83.94 221 PRO A O 1
ATOM 1810 N N . TYR A 1 222 ? 7.687 -3.946 14.127 1.00 78.62 222 TYR A N 1
ATOM 1811 C CA . TYR A 1 222 ? 8.642 -2.904 14.500 1.00 78.62 222 TYR A CA 1
ATOM 1812 C C . TYR A 1 222 ? 9.817 -3.483 15.299 1.00 78.62 222 TYR A C 1
ATOM 1814 O O . TYR A 1 222 ? 9.766 -4.606 15.811 1.00 78.62 222 TYR A O 1
ATOM 1822 N N . ILE A 1 223 ? 10.919 -2.736 15.355 1.00 77.25 223 ILE A N 1
ATOM 1823 C CA . ILE A 1 223 ? 12.128 -3.108 16.096 1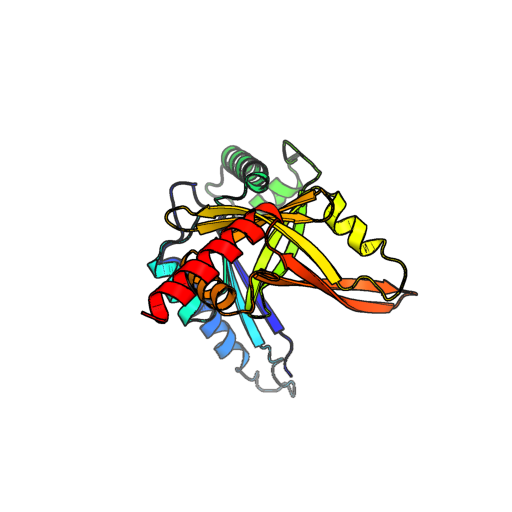.00 77.25 223 ILE A CA 1
ATOM 1824 C C . ILE A 1 223 ? 12.314 -2.093 17.217 1.00 77.25 223 ILE A C 1
ATOM 1826 O O . ILE A 1 223 ? 12.406 -0.899 16.947 1.00 77.25 223 ILE A O 1
ATOM 1830 N N . ARG A 1 224 ? 12.403 -2.574 18.458 1.00 72.81 224 ARG A N 1
ATOM 1831 C CA . ARG A 1 224 ? 12.692 -1.756 19.639 1.00 72.81 224 ARG A CA 1
ATOM 1832 C C . ARG A 1 224 ? 14.100 -2.058 20.133 1.00 72.81 224 ARG A C 1
ATOM 1834 O O . ARG A 1 224 ? 14.456 -3.224 20.278 1.00 72.81 224 ARG A O 1
ATOM 1841 N N . ASN A 1 225 ? 14.873 -1.022 20.431 1.00 73.19 225 ASN A N 1
ATOM 1842 C CA . ASN A 1 225 ? 16.165 -1.173 21.094 1.00 73.19 225 ASN A CA 1
ATOM 1843 C C . ASN A 1 225 ? 15.957 -1.024 22.604 1.00 73.19 225 ASN A C 1
ATOM 1845 O O . ASN A 1 225 ? 15.479 0.014 23.058 1.00 73.19 225 ASN A O 1
ATOM 1849 N N . ILE A 1 226 ? 16.261 -2.071 23.368 1.00 71.38 226 ILE A N 1
ATOM 1850 C CA . ILE A 1 226 ? 16.180 -2.086 24.832 1.00 71.38 226 ILE A CA 1
ATOM 1851 C C . ILE A 1 226 ? 17.542 -2.535 25.348 1.00 71.38 226 ILE A C 1
ATOM 1853 O O . ILE A 1 226 ? 17.954 -3.652 25.045 1.00 71.38 226 ILE A O 1
ATOM 1857 N N . ASN A 1 227 ? 18.218 -1.688 26.129 1.00 73.06 227 ASN A N 1
ATOM 1858 C CA . ASN A 1 227 ? 19.513 -1.992 26.755 1.00 73.06 227 ASN A CA 1
ATOM 1859 C C . ASN A 1 227 ? 20.506 -2.632 25.760 1.00 73.06 227 ASN A C 1
ATOM 1861 O O . ASN A 1 227 ? 20.927 -3.771 25.950 1.00 73.06 227 ASN A O 1
ATOM 1865 N N . ASP A 1 228 ? 20.777 -1.935 24.651 1.00 77.81 228 ASP A N 1
ATOM 1866 C CA . ASP A 1 228 ? 21.652 -2.357 23.539 1.00 77.81 228 ASP A CA 1
ATOM 1867 C C . ASP A 1 228 ? 21.234 -3.622 22.759 1.00 77.81 228 ASP A C 1
ATOM 1869 O O . ASP A 1 228 ? 21.899 -4.009 21.798 1.00 77.81 228 ASP A O 1
ATOM 1873 N N . ASN A 1 229 ? 20.085 -4.226 23.079 1.00 74.44 229 ASN A N 1
ATOM 1874 C CA . ASN A 1 229 ? 19.512 -5.342 22.328 1.00 74.44 229 ASN A CA 1
ATOM 1875 C C . ASN A 1 229 ? 18.362 -4.884 21.421 1.00 74.44 229 ASN A C 1
ATOM 1877 O O . ASN A 1 229 ? 17.400 -4.259 21.872 1.00 74.44 229 ASN A O 1
ATOM 1881 N N . SER A 1 230 ? 18.411 -5.261 20.141 1.00 76.56 230 SER A N 1
ATOM 1882 C CA . SER A 1 230 ? 17.297 -5.067 19.206 1.00 76.56 230 SER A CA 1
ATOM 1883 C C . SER A 1 230 ? 16.292 -6.214 19.309 1.00 76.56 230 SER A C 1
ATOM 1885 O O . SER A 1 230 ? 16.587 -7.356 18.954 1.00 76.56 230 SER A O 1
ATOM 1887 N N . ILE A 1 231 ? 15.071 -5.905 19.739 1.00 76.62 231 ILE A N 1
ATOM 1888 C CA . ILE A 1 231 ? 13.977 -6.864 19.897 1.00 76.62 231 ILE A CA 1
ATOM 1889 C C . ILE A 1 231 ? 12.912 -6.586 18.834 1.00 76.62 231 ILE A C 1
ATOM 1891 O O . ILE A 1 231 ? 12.429 -5.462 18.693 1.00 76.62 231 ILE A O 1
ATOM 1895 N N . ARG A 1 232 ? 12.525 -7.622 18.083 1.00 77.12 232 ARG A N 1
ATOM 1896 C CA . ARG A 1 232 ? 11.413 -7.557 17.122 1.00 77.12 232 ARG A CA 1
ATOM 1897 C C . ARG A 1 232 ? 10.087 -7.711 17.857 1.00 77.12 232 ARG A C 1
ATOM 1899 O O . ARG A 1 232 ? 9.941 -8.623 18.668 1.00 77.12 232 ARG A O 1
ATOM 1906 N N . ARG A 1 233 ? 9.130 -6.843 17.550 1.00 79.06 233 ARG A N 1
ATOM 1907 C CA . ARG A 1 233 ? 7.801 -6.808 18.164 1.00 79.06 233 ARG A CA 1
ATOM 1908 C C . ARG A 1 233 ? 6.730 -6.570 17.102 1.00 79.06 233 ARG A C 1
ATOM 1910 O O . ARG A 1 233 ? 7.035 -6.175 15.975 1.00 79.06 233 ARG A O 1
ATOM 1917 N N . PHE A 1 234 ? 5.482 -6.818 17.482 1.00 80.50 234 PHE A N 1
ATOM 1918 C CA . PHE A 1 234 ? 4.312 -6.479 16.684 1.00 80.50 234 PHE A CA 1
ATOM 1919 C C . PHE A 1 234 ? 3.393 -5.575 17.491 1.00 80.50 234 PHE A C 1
ATOM 1921 O O . PHE A 1 234 ? 3.156 -5.820 18.669 1.00 80.50 234 PHE A O 1
ATOM 1928 N N . VAL A 1 235 ? 2.866 -4.547 16.835 1.00 85.69 235 VAL A N 1
ATOM 1929 C CA . VAL A 1 235 ? 1.724 -3.787 17.337 1.00 85.69 235 VAL A CA 1
ATOM 1930 C C . VAL A 1 235 ? 0.502 -4.187 16.534 1.00 85.69 235 VAL A C 1
ATOM 1932 O O . VAL A 1 235 ? 0.432 -3.958 15.331 1.00 85.69 235 VAL A O 1
ATOM 1935 N N . LYS A 1 236 ? -0.464 -4.788 17.208 1.00 88.69 236 LYS A N 1
ATOM 1936 C CA . LYS A 1 236 ? -1.755 -5.197 16.684 1.00 88.69 236 LYS A CA 1
ATOM 1937 C C . LYS A 1 236 ? -2.766 -4.074 16.847 1.00 88.69 236 LYS A C 1
ATOM 1939 O O . LYS A 1 236 ? -3.187 -3.743 17.950 1.00 88.69 236 LYS A O 1
ATOM 1944 N N . ILE A 1 237 ? -3.221 -3.514 15.741 1.00 89.69 237 ILE A N 1
ATOM 1945 C CA . ILE A 1 237 ? -4.354 -2.596 15.714 1.00 89.69 237 ILE A CA 1
ATOM 1946 C C . ILE A 1 237 ? -5.631 -3.414 15.530 1.00 89.69 237 ILE A C 1
ATOM 1948 O O . ILE A 1 237 ? -5.803 -4.055 14.499 1.00 89.69 237 ILE A O 1
ATOM 1952 N N . ILE A 1 238 ? -6.547 -3.372 16.493 1.00 88.81 238 ILE A N 1
ATOM 1953 C CA . ILE A 1 238 ? -7.893 -3.936 16.372 1.00 88.81 238 ILE A CA 1
ATOM 1954 C C . ILE A 1 238 ? -8.822 -2.842 15.853 1.00 88.81 238 ILE A C 1
ATOM 1956 O O . ILE A 1 238 ? -9.082 -1.857 16.550 1.00 88.81 238 ILE A O 1
ATOM 1960 N N . VAL A 1 239 ? -9.335 -3.017 14.636 1.00 88.62 239 VAL A N 1
ATOM 1961 C CA . VAL A 1 239 ? -10.239 -2.054 14.005 1.00 88.62 239 VAL A CA 1
ATOM 1962 C C . VAL A 1 239 ? -11.687 -2.437 14.279 1.00 88.62 239 VAL A C 1
ATOM 1964 O O . VAL A 1 239 ? -12.101 -3.558 13.997 1.00 88.62 239 VAL A O 1
ATOM 1967 N N . LYS A 1 240 ? -12.471 -1.494 14.800 1.00 86.31 240 LYS A N 1
ATOM 1968 C CA . LYS A 1 240 ? -13.890 -1.653 15.142 1.00 86.31 240 LYS A CA 1
ATOM 1969 C C . LYS A 1 240 ? -14.769 -0.690 14.341 1.00 86.31 240 LYS A C 1
ATOM 1971 O O . LYS A 1 240 ? -14.284 0.308 13.795 1.00 86.31 240 LYS A O 1
ATOM 1976 N N . LEU A 1 241 ? -16.069 -0.985 14.273 1.00 76.62 241 LEU A N 1
ATOM 1977 C CA . LEU A 1 241 ? -17.060 -0.023 13.784 1.00 76.62 241 LEU A CA 1
ATOM 1978 C C . LEU A 1 241 ? -17.212 1.132 14.789 1.00 76.62 241 LEU A C 1
ATOM 1980 O O . LEU A 1 241 ? -17.105 0.895 15.996 1.00 76.62 241 LEU A O 1
ATOM 1984 N N . PRO A 1 242 ? -17.482 2.364 14.332 1.00 73.75 242 PRO A N 1
ATOM 1985 C CA . PRO A 1 242 ? -17.910 3.442 15.215 1.00 73.75 242 PRO A CA 1
ATOM 1986 C C . PRO A 1 242 ? -19.207 3.064 15.935 1.00 73.75 242 PRO A C 1
ATOM 1988 O O . PRO A 1 242 ? -20.055 2.375 15.368 1.00 73.75 242 PRO A O 1
ATOM 1991 N N . ASN A 1 243 ? -19.401 3.546 17.164 1.00 69.19 243 ASN A N 1
ATOM 1992 C CA . ASN A 1 243 ? -20.571 3.171 17.969 1.00 69.19 243 ASN A CA 1
ATOM 1993 C C . ASN A 1 243 ? -21.920 3.485 17.293 1.00 69.19 243 ASN A C 1
ATOM 1995 O O . ASN A 1 243 ? -22.857 2.714 17.459 1.00 69.19 243 ASN A O 1
ATOM 1999 N N . TYR A 1 244 ? -22.014 4.549 16.488 1.00 63.78 244 TYR A N 1
ATOM 2000 C CA . TYR A 1 244 ? -23.241 4.869 15.748 1.00 63.78 244 TYR A CA 1
ATOM 2001 C C . TYR A 1 244 ? -23.542 3.864 14.618 1.00 63.78 244 TYR A C 1
ATOM 2003 O O . TYR A 1 244 ? -24.694 3.476 14.450 1.00 63.78 244 TYR A O 1
ATOM 2011 N N . GLU A 1 245 ? -22.525 3.372 13.893 1.00 63.16 245 GLU A N 1
ATOM 2012 C CA . GLU A 1 245 ? -22.718 2.354 12.843 1.00 63.16 245 GLU A CA 1
ATOM 2013 C C . GLU A 1 245 ? -23.054 0.982 13.447 1.00 63.16 245 GLU A C 1
ATOM 2015 O O . GLU A 1 245 ? -23.741 0.186 12.811 1.00 63.16 245 GLU A O 1
ATOM 2020 N N . LYS A 1 246 ? -22.602 0.690 14.678 1.00 63.50 246 LYS A N 1
ATOM 2021 C CA . LYS A 1 246 ? -22.935 -0.573 15.365 1.00 63.50 246 LYS A CA 1
ATOM 2022 C C . LYS A 1 246 ? -24.435 -0.722 15.592 1.00 63.50 246 LYS A C 1
ATOM 2024 O O . LYS A 1 246 ? -24.963 -1.812 15.405 1.00 63.50 246 LYS A O 1
ATOM 2029 N N . GLU A 1 247 ? -25.114 0.349 15.993 1.00 63.84 247 GLU A N 1
ATOM 2030 C CA . GLU A 1 247 ? -26.553 0.310 16.274 1.00 63.84 247 GLU A CA 1
ATOM 2031 C C . GLU A 1 247 ? -27.383 0.141 14.993 1.00 63.84 247 GLU A C 1
ATOM 2033 O O . GLU A 1 247 ? -28.361 -0.604 14.987 1.00 63.84 247 GLU A O 1
ATOM 2038 N N . GLU A 1 248 ? -26.968 0.745 13.877 1.00 62.66 248 GLU A N 1
ATOM 2039 C CA . GLU A 1 248 ? -27.581 0.484 12.566 1.00 62.66 248 GLU A CA 1
ATOM 2040 C C . GLU A 1 248 ? -27.304 -0.939 12.065 1.00 62.66 248 GLU A C 1
ATOM 2042 O O . GLU A 1 248 ? -28.207 -1.611 11.566 1.00 62.66 248 GLU A O 1
ATOM 2047 N N . TYR A 1 249 ? -26.076 -1.432 12.238 1.00 63.25 249 TYR A N 1
ATOM 2048 C CA . TYR A 1 249 ? -25.695 -2.776 11.808 1.00 63.25 249 TYR A CA 1
ATOM 2049 C C . TYR A 1 249 ? -26.430 -3.869 12.597 1.00 63.25 249 TYR A C 1
ATOM 2051 O O . TYR A 1 249 ? -26.913 -4.834 12.005 1.00 63.25 249 TYR A O 1
ATOM 2059 N N . LYS A 1 250 ? -26.594 -3.694 13.916 1.00 64.56 250 LYS A N 1
ATOM 2060 C CA . LYS A 1 250 ? -27.420 -4.580 14.754 1.00 64.56 250 LYS A CA 1
ATOM 2061 C C . LYS A 1 250 ? -28.867 -4.636 14.261 1.00 64.56 250 LYS A C 1
ATOM 2063 O O . LYS A 1 250 ? -29.406 -5.731 14.129 1.00 64.56 250 LYS A O 1
ATOM 2068 N N . LYS A 1 251 ? -29.465 -3.485 13.922 1.00 64.12 251 LYS A N 1
ATOM 2069 C CA . LYS A 1 251 ? -30.818 -3.429 13.338 1.00 64.12 251 LYS A CA 1
ATOM 2070 C C . LYS A 1 251 ? -30.895 -4.186 12.012 1.00 64.12 251 LYS A C 1
ATOM 2072 O O . LYS A 1 251 ? -31.848 -4.922 11.792 1.00 64.12 251 LYS A O 1
ATOM 2077 N N . HIS A 1 252 ? -29.890 -4.045 11.145 1.00 64.06 252 HIS A N 1
ATOM 2078 C CA . HIS A 1 252 ? -29.860 -4.751 9.864 1.00 64.06 252 HIS A CA 1
ATOM 2079 C C . HIS A 1 252 ? -29.748 -6.274 10.028 1.00 64.06 252 HIS A C 1
ATOM 2081 O O . HIS A 1 252 ? -30.493 -7.003 9.381 1.00 64.06 252 HIS A O 1
ATOM 2087 N N . ILE A 1 253 ? -28.878 -6.762 10.922 1.00 62.09 253 ILE A N 1
ATOM 2088 C CA . ILE A 1 253 ? -28.778 -8.201 11.225 1.00 62.09 253 ILE A CA 1
ATOM 2089 C C . ILE A 1 253 ? -30.108 -8.739 11.752 1.00 62.09 253 ILE A C 1
ATOM 2091 O O . ILE A 1 253 ? -30.531 -9.812 11.333 1.00 62.09 253 ILE A O 1
ATOM 2095 N N . GLN A 1 254 ? -30.767 -7.997 12.642 1.00 61.62 254 GLN A N 1
ATOM 2096 C CA . GLN A 1 254 ? -32.044 -8.405 13.219 1.00 61.62 254 GLN A CA 1
ATOM 2097 C C . GLN A 1 254 ? -33.130 -8.554 12.139 1.00 61.62 254 GLN A C 1
ATOM 2099 O O . GLN A 1 254 ? -33.811 -9.572 12.104 1.00 61.62 254 GLN A O 1
ATOM 2104 N N . ILE A 1 255 ? -33.201 -7.614 11.188 1.00 66.56 255 ILE A N 1
ATOM 2105 C CA . ILE A 1 255 ? -34.111 -7.689 10.031 1.00 66.56 255 ILE A CA 1
ATOM 2106 C C . ILE A 1 255 ? -33.795 -8.908 9.150 1.00 66.56 255 ILE A C 1
ATOM 2108 O O . ILE A 1 255 ? -34.691 -9.677 8.819 1.00 66.56 255 ILE A O 1
ATOM 2112 N N . VAL A 1 256 ? -32.523 -9.129 8.803 1.00 62.72 256 VAL A N 1
ATOM 2113 C CA . VAL A 1 256 ? -32.113 -10.260 7.949 1.00 62.72 256 VAL A CA 1
ATOM 2114 C C . VAL A 1 256 ? -32.372 -11.608 8.634 1.00 62.72 256 VAL A C 1
ATOM 2116 O O . VAL A 1 256 ? -32.713 -12.587 7.973 1.00 62.72 256 VAL A O 1
ATOM 2119 N N . GLN A 1 257 ? -32.222 -11.693 9.956 1.00 63.25 257 GLN A N 1
ATOM 2120 C CA . GLN A 1 257 ? -32.564 -12.898 10.714 1.00 63.25 257 GLN A CA 1
ATOM 2121 C C . GLN A 1 257 ? -34.079 -13.138 10.739 1.00 63.25 257 GLN A C 1
ATOM 2123 O O . GLN A 1 257 ? -34.506 -14.271 10.534 1.00 63.25 257 GLN A O 1
ATOM 2128 N N . GLU A 1 258 ? -34.887 -12.090 10.921 1.00 61.94 258 GLU A N 1
ATOM 2129 C CA . GLU A 1 258 ? -36.355 -12.172 10.890 1.00 61.94 258 GLU A CA 1
ATOM 2130 C C . GLU A 1 258 ? -36.905 -12.550 9.503 1.00 61.94 258 GLU A C 1
ATOM 2132 O O . GLU A 1 258 ? -37.884 -13.291 9.419 1.00 61.94 258 GLU A O 1
ATOM 2137 N N . GLU A 1 259 ? -36.269 -12.100 8.418 1.00 62.59 259 GLU A N 1
ATOM 2138 C CA . GLU A 1 259 ? -36.642 -12.457 7.040 1.00 62.59 259 GLU A CA 1
ATOM 2139 C C . GLU A 1 259 ? -36.288 -13.904 6.668 1.00 62.59 259 GLU A C 1
ATOM 2141 O O . GLU A 1 259 ? -36.999 -14.510 5.878 1.00 62.59 259 GLU A O 1
ATOM 2146 N N . ASN A 1 260 ? -35.232 -14.482 7.251 1.00 53.62 260 ASN A N 1
ATOM 2147 C CA . ASN A 1 260 ? -34.849 -15.883 7.016 1.00 53.62 260 ASN A CA 1
ATOM 2148 C C . ASN A 1 260 ? -35.629 -16.893 7.883 1.00 53.62 260 ASN A C 1
ATOM 2150 O O . ASN A 1 260 ? -35.484 -18.101 7.698 1.00 53.62 260 ASN A O 1
ATOM 2154 N N . LEU A 1 261 ? -36.414 -16.414 8.853 1.00 53.03 261 LEU A N 1
ATOM 2155 C CA . LEU A 1 261 ? -37.274 -17.220 9.733 1.00 53.03 261 LEU A CA 1
ATOM 2156 C C . LEU A 1 261 ? -38.743 -17.265 9.263 1.00 53.03 261 LEU A C 1
ATOM 2158 O O . LEU A 1 261 ? -39.560 -17.921 9.913 1.00 53.03 261 LEU A O 1
ATOM 2162 N N . ARG A 1 262 ? -39.079 -16.578 8.164 1.00 46.47 262 ARG A N 1
ATOM 2163 C CA . ARG A 1 262 ? -40.388 -16.610 7.490 1.00 46.47 262 ARG A CA 1
ATOM 2164 C C . ARG A 1 262 ? -40.316 -17.418 6.202 1.00 46.47 262 ARG A C 1
ATOM 2166 O O . ARG A 1 262 ? -41.354 -18.032 5.874 1.00 46.47 262 ARG A O 1
#

Secondary structure (DSSP, 8-state):
-PPEEEEEEEE---TT-PBPHHHHHHHHHHHHHHHHHTT---TT--------EEEEEEEESS-B-HHHHHHHHHTTEEEEE-TT-HHHHHHHHHHHHHHHHT--TT--HHHHHHHHHHS----SS-TTEEEEEEEETTTEEEEEEEETHHHHHHHT--SSS-SEEEEEEEEEEE-SSEEEEEEEETTEEEEEEEEHHHHHHHHHHHTTSGGGS--EEEEEEEEEEETTEEEEEEEEEEEE--HHHHHHHHHHHHHHHHHHT-

Organism: NCBI:txid43595